Protein 3Q1X (pdb70)

Nearest PDB structures (foldseek):
  3p47-assembly1_A-3  TM=1.002E+00  e=3.311E-52  Entamoeba histolytica HM-1:IMSS
  3p1b-assembly1_A  TM=1.000E+00  e=7.474E-47  Entamoeba histolytica HM-1:IMSS
  7bw9-assembly1_B  TM=9.853E-01  e=1.352E-35  Entamoeba histolytica
  7bw9-assembly1_A  TM=9.900E-01  e=1.803E-35  Entamoeba histolytica
  6lcn-assembly1_C  TM=7.737E-01  e=1.739E-21  Planctopirus limnophila DSM 3776

Organism: Entamoeba histolytica (NCBI:txid5759)

Sequence (267 aa):
MDNYIYSIAHQLYEMYLQDEDAFHSKRDYPHKKVFTELQKLRKIFFPDFFMKHQKITESHIASELTKLVDYIKDSVTAYNDELFAHQCVMAILEKLPSIKRTLKTDLIAAYAGDPAAPGLSLIIRCYPGFQAVIVYRIAHVLYECGERYYCREMMESVHSYTSIDIHPGASIKGHFFIDHGVGVVIGETAIIGEWCRIYQSVTLGAMHFQEEGGVIKRGTKRHPTVGDYVTIGTGAKVLGNIIVGSHVRIGANCWIDRDVDSNQTVY

B-factor: mean 23.92, std 6.84, range [12.6, 52.22]

InterPro domains:
  IPR001451 Hexapeptide repeat [PF00132] (223-257)
  IPR011004 Trimeric LpxA-like superfamily [SSF51161] (84-266)
  IPR042122 Serine acetyltransferase, N-terminal domain superfamily [G3DSA:1.10.3130.10] (26-164)
  IPR045304 Serine acetyltransferase, LbH domain [cd03354] (162-267)

CATH classification: 1.10.3130.10 (+1 more: 2.160.10.10)

Structure (mmCIF, N/CA/C/O backbone):
data_3Q1X
#
_entry.id   3Q1X
#
_cell.length_a   110.190
_cell.length_b   110.190
_cell.length_c   63.327
_cell.angle_alpha   90.000
_cell.angle_beta   90.000
_cell.angle_gamma   120.000
#
_symmetry.space_group_name_H-M   'H 3'
#
loop_
_entity.id
_entity.type
_entity.pdbx_description
1 polymer 'Serine acetyltransferase'
2 non-polymer SERINE
3 non-polymer 'SULFATE ION'
4 water water
#
loop_
_atom_site.group_PDB
_atom_site.id
_atom_site.type_symbol
_atom_site.label_atom_id
_atom_site.label_alt_id
_atom_site.label_comp_id
_atom_site.label_asym_id
_atom_site.label_entity_id
_atom_site.label_seq_id
_atom_site.pdbx_PDB_ins_code
_atom_site.Cartn_x
_atom_site.Cartn_y
_atom_site.Cartn_z
_atom_site.occupancy
_atom_site.B_iso_or_equiv
_atom_site.auth_seq_id
_atom_site.auth_comp_id
_atom_site.auth_asym_id
_atom_site.auth_atom_id
_atom_site.pdbx_PDB_model_num
ATOM 1 N N . MET A 1 1 ? -24.731 -20.229 -40.021 1.00 29.51 1 MET A N 1
ATOM 2 C CA . MET A 1 1 ? -24.334 -19.108 -39.111 1.00 29.34 1 MET A CA 1
ATOM 3 C C . MET A 1 1 ? -24.710 -17.717 -39.648 1.00 28.80 1 MET A C 1
ATOM 4 O O . MET A 1 1 ? -25.038 -16.819 -38.867 1.00 27.94 1 MET A O 1
ATOM 9 N N . ASP A 1 2 ? -24.678 -17.532 -40.970 1.00 28.11 2 ASP A N 1
ATOM 10 C CA . ASP A 1 2 ? -25.024 -16.232 -41.557 1.00 27.58 2 ASP A CA 1
ATOM 11 C C . ASP A 1 2 ? -26.480 -15.820 -41.306 1.00 26.31 2 ASP A C 1
ATOM 12 O O . ASP A 1 2 ? -26.773 -14.632 -41.142 1.00 26.28 2 ASP A O 1
ATOM 17 N N . ASN A 1 3 ? -27.382 -16.801 -41.264 1.00 25.29 3 ASN A N 1
ATOM 18 C CA . ASN A 1 3 ? -28.794 -16.526 -40.993 1.00 24.11 3 ASN A CA 1
ATOM 19 C C . ASN A 1 3 ? -29.024 -16.130 -39.538 1.00 23.17 3 ASN A C 1
ATOM 20 O O . ASN A 1 3 ? -29.848 -15.257 -39.257 1.00 22.79 3 ASN A O 1
ATOM 25 N N . TYR A 1 4 ? -28.275 -16.757 -38.627 1.00 21.95 4 TYR A N 1
ATOM 26 C CA . TYR A 1 4 ? -28.300 -16.389 -37.208 1.00 21.74 4 TYR A CA 1
ATOM 27 C C . TYR A 1 4 ? -27.701 -14.995 -37.003 1.00 21.86 4 TYR A C 1
ATOM 28 O O . TYR A 1 4 ? -28.211 -14.218 -36.205 1.00 22.06 4 TYR A O 1
ATOM 37 N N . ILE A 1 5 ? -26.640 -14.682 -37.744 1.00 22.05 5 ILE A N 1
ATOM 38 C CA . ILE A 1 5 ? -26.027 -13.345 -37.723 1.00 22.29 5 ILE A CA 1
ATOM 39 C C . ILE A 1 5 ? -27.041 -12.296 -38.151 1.00 22.36 5 ILE A C 1
ATOM 40 O O . ILE A 1 5 ? -27.214 -11.292 -37.460 1.00 22.44 5 ILE A O 1
ATOM 45 N N . TYR A 1 6 ? -27.730 -12.546 -39.267 1.00 22.93 6 TYR A N 1
ATOM 46 C CA . TYR A 1 6 ? -28.770 -11.625 -39.722 1.00 23.50 6 TYR A CA 1
ATOM 47 C C . TYR A 1 6 ? -29.815 -11.345 -38.629 1.00 22.88 6 TYR A C 1
ATOM 48 O O . TYR A 1 6 ? -30.216 -10.191 -38.434 1.00 22.88 6 TYR A O 1
ATOM 57 N N . SER A 1 7 ? -30.260 -12.399 -37.939 1.00 22.25 7 SER A N 1
ATOM 58 C CA . SER A 1 7 ? -31.301 -12.268 -36.911 1.00 21.57 7 SER A CA 1
ATOM 59 C C . SER A 1 7 ? -30.804 -11.488 -35.706 1.00 21.07 7 SER A C 1
ATOM 60 O O . SER A 1 7 ? -31.534 -10.669 -35.148 1.00 20.41 7 SER A O 1
ATOM 63 N N . ILE A 1 8 ? -29.559 -11.757 -35.314 1.00 20.38 8 ILE A N 1
ATOM 64 C CA . ILE A 1 8 ? -28.950 -11.063 -34.183 1.00 20.76 8 ILE A CA 1
ATOM 65 C C . ILE A 1 8 ? -28.685 -9.594 -34.532 1.00 20.60 8 ILE A C 1
ATOM 66 O O . ILE A 1 8 ? -28.952 -8.712 -33.720 1.00 21.37 8 ILE A O 1
ATOM 71 N N . ALA A 1 9 ? -28.185 -9.328 -35.739 1.00 20.90 9 ALA A N 1
ATOM 72 C CA . ALA A 1 9 ? -27.961 -7.949 -36.190 1.00 21.18 9 ALA A CA 1
ATOM 73 C C . ALA A 1 9 ? -29.263 -7.165 -36.300 1.00 21.61 9 ALA A C 1
ATOM 74 O O . ALA A 1 9 ? -29.292 -5.963 -36.040 1.00 21.38 9 ALA A O 1
ATOM 76 N N . HIS A 1 10 ? -30.335 -7.852 -36.697 1.00 22.13 10 HIS A N 1
ATOM 77 C CA . HIS A 1 10 ? -31.658 -7.239 -36.724 1.00 22.42 10 HIS A CA 1
ATOM 78 C C . HIS A 1 10 ? -32.105 -6.798 -35.324 1.00 22.57 10 HIS A C 1
ATOM 79 O O . HIS A 1 10 ? -32.578 -5.673 -35.161 1.00 23.03 10 HIS A O 1
ATOM 86 N N . GLN A 1 11 ? -31.957 -7.683 -34.334 1.00 22.87 11 GLN A N 1
ATOM 87 C CA . GLN A 1 11 ? -32.326 -7.386 -32.943 1.00 23.13 11 GLN A CA 1
ATOM 88 C C . GLN A 1 11 ? -31.506 -6.224 -32.370 1.00 23.16 11 GLN A C 1
ATOM 89 O O . GLN A 1 11 ? -32.071 -5.284 -31.812 1.00 23.30 11 GLN A O 1
ATOM 95 N N . LEU A 1 12 ? -30.186 -6.296 -32.532 1.00 22.96 12 LEU A N 1
ATOM 96 C CA . LEU A 1 12 ? -29.273 -5.226 -32.111 1.00 23.30 12 LEU A CA 1
ATOM 97 C C . LEU A 1 12 ? -29.610 -3.884 -32.776 1.00 24.20 12 LEU A C 1
ATOM 98 O O . LEU A 1 12 ? -29.540 -2.826 -32.138 1.00 24.13 12 LEU A O 1
ATOM 103 N N . TYR A 1 13 ? -29.994 -3.930 -34.048 1.00 25.09 13 TYR A N 1
ATOM 104 C CA . TYR A 1 13 ? -30.381 -2.711 -34.756 1.00 26.15 13 TYR A CA 1
ATOM 105 C C . TYR A 1 13 ? -31.653 -2.078 -34.186 1.00 26.36 13 TYR A C 1
ATOM 106 O O . TYR A 1 13 ? -31.722 -0.853 -34.017 1.00 25.92 13 TYR A O 1
ATOM 115 N N . GLU A 1 14 ? -32.651 -2.916 -33.901 1.00 26.37 14 GLU A N 1
ATOM 116 C CA . GLU A 1 14 ? -33.912 -2.476 -33.302 1.00 27.09 14 GLU A CA 1
ATOM 117 C C . GLU A 1 14 ? -33.697 -1.896 -31.904 1.00 26.70 14 GLU A C 1
ATOM 118 O O . GLU A 1 14 ? -34.350 -0.919 -31.520 1.00 27.29 14 GLU A O 1
ATOM 124 N N . MET A 1 15 ? -32.780 -2.502 -31.151 1.00 26.18 15 MET A N 1
ATOM 125 C CA . MET A 1 15 ? -32.389 -1.982 -29.842 1.00 25.40 15 MET A CA 1
ATOM 126 C C . MET A 1 15 ? -31.742 -0.609 -29.991 1.00 25.69 15 MET A C 1
ATOM 127 O O . MET A 1 15 ? -32.072 0.316 -29.250 1.00 25.87 15 MET A O 1
ATOM 132 N N . TYR A 1 16 ? -30.836 -0.485 -30.961 1.00 25.98 16 TYR A N 1
ATOM 133 C C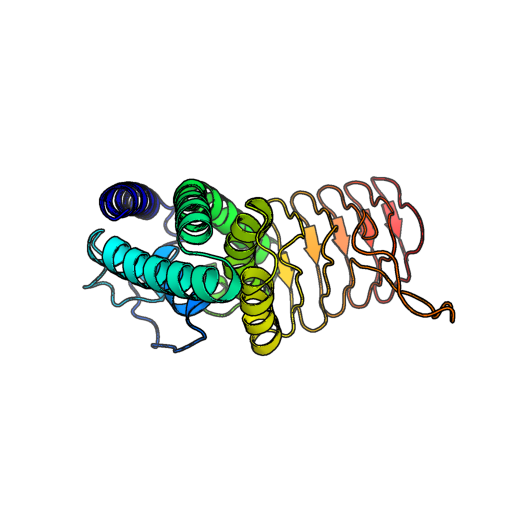A . TYR A 1 16 ? -30.200 0.794 -31.286 1.00 26.46 16 TYR A CA 1
ATOM 134 C C . TYR A 1 16 ? -31.251 1.876 -31.570 1.00 26.69 16 TYR A C 1
ATOM 135 O O . TYR A 1 16 ? -31.184 2.967 -31.009 1.00 26.63 16 TYR A O 1
ATOM 144 N N . LEU A 1 17 ? -32.239 1.554 -32.405 1.00 27.14 17 LEU A N 1
ATOM 145 C CA . LEU A 1 17 ? -33.329 2.482 -32.721 1.00 27.67 17 LEU A CA 1
ATOM 146 C C . LEU A 1 17 ? -34.140 2.939 -31.499 1.00 28.05 17 LEU A C 1
ATOM 147 O O . LEU A 1 17 ? -34.661 4.065 -31.470 1.00 28.83 17 LEU A O 1
ATOM 152 N N . GLN A 1 18 ? -34.219 2.076 -30.489 1.00 27.98 18 GLN A N 1
ATOM 153 C CA . GLN A 1 18 ? -35.047 2.312 -29.307 1.00 28.16 18 GLN A CA 1
ATOM 154 C C . GLN A 1 18 ? -34.240 2.835 -28.119 1.00 27.69 18 GLN A C 1
ATOM 155 O O . GLN A 1 18 ? -34.808 3.168 -27.078 1.00 27.50 18 GLN A O 1
ATOM 161 N N . ASP A 1 19 ? -32.919 2.910 -28.277 1.00 26.97 19 ASP A N 1
ATOM 162 C CA . ASP A 1 19 ? -32.057 3.487 -27.243 1.00 26.73 19 ASP A CA 1
ATOM 163 C C . ASP A 1 19 ? -32.403 4.952 -26.992 1.00 26.64 19 ASP A C 1
ATOM 164 O O . ASP A 1 19 ? -32.741 5.694 -27.912 1.00 26.50 19 ASP A O 1
ATOM 169 N N . GLU A 1 20 ? -32.312 5.341 -25.727 1.00 26.76 20 GLU A N 1
ATOM 170 C CA . GLU A 1 20 ? -32.464 6.721 -25.287 1.00 27.08 20 GLU A CA 1
ATOM 171 C C . GLU A 1 20 ? -31.415 7.608 -25.980 1.00 26.95 20 GLU A C 1
ATOM 172 O O . GLU A 1 20 ? -30.380 7.113 -26.429 1.00 26.90 20 GLU A O 1
ATOM 178 N N . ASP A 1 21 ? -31.683 8.912 -26.066 1.00 26.77 21 ASP A N 1
ATOM 179 C CA . ASP A 1 21 ? -30.849 9.835 -26.859 1.00 26.42 21 ASP A CA 1
ATOM 180 C C . ASP A 1 21 ? -29.389 9.918 -26.406 1.00 25.40 21 ASP A C 1
ATOM 181 O O . ASP A 1 21 ? -28.500 10.161 -27.225 1.00 25.54 21 ASP A O 1
ATOM 186 N N . ALA A 1 22 ? -29.162 9.709 -25.111 1.00 24.24 22 ALA A N 1
ATOM 187 C CA . ALA A 1 22 ? -27.819 9.701 -24.525 1.00 23.60 22 ALA A CA 1
ATOM 188 C C . ALA A 1 22 ? -26.901 8.640 -25.138 1.00 23.23 22 ALA A C 1
ATOM 189 O O . ALA A 1 22 ? -25.6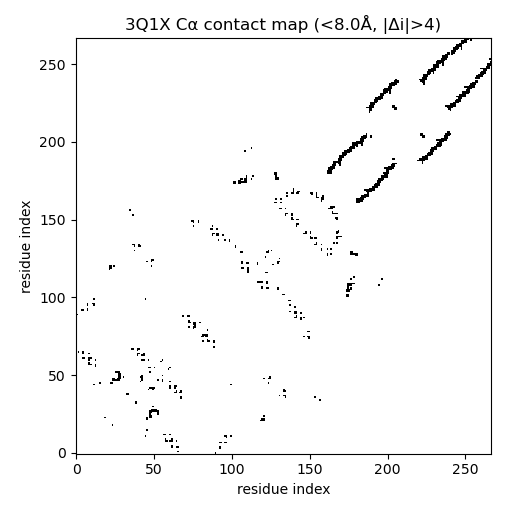72 8.761 -25.067 1.00 22.71 22 ALA A O 1
ATOM 191 N N . PHE A 1 23 ? -27.503 7.618 -25.748 1.00 22.56 23 PHE A N 1
ATOM 192 C CA . PHE A 1 23 ? -26.760 6.538 -26.389 1.00 22.38 23 PHE A CA 1
ATOM 193 C C . PHE A 1 23 ? -26.650 6.780 -27.896 1.00 22.62 23 PHE A C 1
ATOM 194 O O . PHE A 1 23 ? -26.208 5.912 -28.646 1.00 23.20 23 PHE A O 1
ATOM 202 N N . HIS A 1 24 ? -27.044 7.976 -28.322 1.00 23.12 24 HIS A N 1
ATOM 203 C CA . HIS A 1 24 ? -27.006 8.342 -29.729 1.00 22.93 24 HIS A CA 1
ATOM 204 C C . HIS A 1 24 ? -26.201 9.624 -29.956 1.00 23.39 24 HIS A C 1
ATOM 205 O O . HIS A 1 24 ? -25.989 10.417 -29.033 1.00 23.61 24 HIS A O 1
ATOM 212 N N . SER A 1 25 ? -25.763 9.811 -31.197 1.00 23.89 25 SER A N 1
ATOM 213 C CA . SER A 1 25 ? -25.120 11.048 -31.627 1.00 24.10 25 SER A CA 1
ATOM 214 C C . SER A 1 25 ? -25.247 11.243 -33.135 1.00 24.49 25 SER A C 1
ATOM 215 O O . SER A 1 25 ? -25.201 10.274 -33.899 1.00 24.86 25 SER A O 1
ATOM 218 N N . LYS A 1 26 ? -25.395 12.503 -33.548 1.00 24.51 26 LYS A N 1
ATOM 219 C CA . LYS A 1 26 ? -25.357 12.880 -34.969 1.00 25.06 26 LYS A CA 1
ATOM 220 C C . LYS A 1 26 ? -23.943 13.274 -35.404 1.00 25.33 26 LYS A C 1
ATOM 221 O O . LYS A 1 26 ? -23.706 13.573 -36.582 1.00 25.47 26 LYS A O 1
ATOM 227 N N . ARG A 1 27 ? -23.013 13.297 -34.453 1.00 24.99 27 ARG A N 1
ATOM 228 C CA . ARG A 1 27 ? -21.645 13.718 -34.732 1.00 25.40 27 ARG A CA 1
ATOM 229 C C . ARG A 1 27 ? -20.883 12.632 -35.471 1.00 25.38 27 ARG A C 1
ATOM 230 O O . ARG A 1 27 ? -21.130 11.444 -35.266 1.00 25.68 27 ARG A O 1
ATOM 238 N N . ASP A 1 28 ? -19.972 13.048 -36.340 1.00 25.61 28 ASP A N 1
ATOM 239 C CA . ASP A 1 28 ? -19.037 12.129 -36.964 1.00 25.99 28 ASP A CA 1
ATOM 240 C C . ASP A 1 28 ? -17.681 12.275 -36.282 1.00 25.57 28 ASP A C 1
ATOM 241 O O . ASP A 1 28 ? -16.941 13.244 -36.494 1.00 25.67 28 ASP A O 1
ATOM 246 N N . TYR A 1 29 ? -17.387 11.297 -35.439 1.00 25.16 29 TYR A N 1
ATOM 247 C CA . TYR A 1 29 ? -16.218 11.319 -34.575 1.00 24.59 29 TYR A CA 1
ATOM 248 C C . TYR A 1 29 ? -14.943 10.926 -35.323 1.00 24.72 29 TYR A C 1
ATOM 249 O O . TYR A 1 29 ? -15.016 10.217 -36.339 1.00 24.18 29 TYR A O 1
ATOM 258 N N . PRO A 1 30 ? -13.769 11.393 -34.835 1.00 24.78 30 PRO A N 1
ATOM 259 C CA . PRO A 1 30 ? -12.485 11.054 -35.457 1.00 25.26 30 PRO A CA 1
ATOM 260 C C . PRO A 1 30 ? -12.273 9.544 -35.522 1.00 25.77 30 PRO A C 1
ATOM 261 O O . PRO A 1 30 ? -12.523 8.840 -34.538 1.00 25.36 30 PRO A O 1
ATOM 265 N N . HIS A 1 31 ? -11.818 9.063 -36.677 1.00 26.08 31 HIS A N 1
ATOM 266 C CA . HIS A 1 31 ? -11.617 7.633 -36.886 1.00 27.06 31 HIS A CA 1
ATOM 267 C C . HIS A 1 31 ? -10.397 7.137 -36.123 1.00 26.89 31 HIS A C 1
ATOM 268 O O . HIS A 1 31 ? -9.304 7.705 -36.221 1.00 27.03 31 HIS A O 1
ATOM 275 N N . LYS A 1 32 ? -10.616 6.081 -35.346 1.00 27.08 32 LYS A N 1
ATOM 276 C CA . LYS A 1 32 ? -9.565 5.438 -34.574 1.00 26.93 32 LYS A CA 1
ATOM 277 C C . LYS A 1 32 ? -9.369 4.001 -35.063 1.00 26.33 32 LYS A C 1
ATOM 278 O O . LYS A 1 32 ? -10.292 3.388 -35.620 1.00 26.50 32 LYS A O 1
ATOM 284 N N . LYS A 1 33 ? -8.163 3.477 -34.861 1.00 25.26 33 LYS A N 1
ATOM 285 C CA . LYS A 1 33 ? -7.863 2.079 -35.152 1.00 24.32 33 LYS A CA 1
ATOM 286 C C . LYS A 1 33 ? -7.280 1.423 -33.908 1.00 23.55 33 LYS A C 1
ATOM 287 O O . LYS A 1 33 ? -6.186 1.772 -33.461 1.00 23.50 33 LYS A O 1
ATOM 289 N N . VAL A 1 34 ? -8.034 0.485 -33.340 1.00 22.50 34 VAL A N 1
ATOM 290 C CA . VAL A 1 34 ? -7.586 -0.281 -32.178 1.00 21.51 34 VAL A CA 1
ATOM 291 C C . VAL A 1 34 ? -7.631 -1.774 -32.516 1.00 21.13 34 VAL A C 1
ATOM 292 O O . VAL A 1 34 ? -8.096 -2.146 -33.598 1.00 21.07 34 VAL A O 1
ATOM 296 N N . PHE A 1 35 ? -7.157 -2.625 -31.605 1.00 20.75 35 PHE A N 1
ATOM 297 C CA . PHE A 1 35 ? -7.188 -4.072 -31.842 1.00 21.14 35 PHE A CA 1
ATOM 298 C C . PHE A 1 35 ? -8.560 -4.599 -32.276 1.00 21.33 35 PHE A C 1
ATOM 299 O O . PHE A 1 35 ? -9.609 -4.064 -31.890 1.00 21.03 35 PHE A O 1
ATOM 307 N N . THR A 1 36 ? -8.531 -5.664 -33.073 1.00 21.52 36 THR A N 1
ATOM 308 C CA . THR A 1 36 ? -9.681 -6.067 -33.885 1.00 22.07 36 THR A CA 1
ATOM 309 C C . THR A 1 36 ? -10.978 -6.225 -33.097 1.00 21.49 36 THR A C 1
ATOM 310 O O . THR A 1 36 ? -11.996 -5.644 -33.478 1.00 21.05 36 THR A O 1
ATOM 314 N N . GLU A 1 37 ? -10.926 -6.979 -31.996 1.00 21.10 37 GLU A N 1
ATOM 315 C CA . GLU A 1 37 ? -12.122 -7.303 -31.217 1.00 20.66 37 GLU A CA 1
ATOM 316 C C . GLU A 1 37 ? -12.818 -6.045 -30.697 1.00 20.23 37 GLU A C 1
ATOM 317 O O . GLU A 1 37 ? -14.030 -5.927 -30.812 1.00 19.59 37 GLU A O 1
ATOM 323 N N . LEU A 1 38 ? -12.038 -5.107 -30.154 1.00 19.96 38 LEU A N 1
ATOM 324 C CA . LEU A 1 38 ? -12.569 -3.822 -29.701 1.00 19.92 38 LEU A CA 1
ATOM 325 C C . LEU A 1 38 ? -13.076 -2.960 -30.858 1.00 20.27 38 LEU A C 1
ATOM 326 O O . LEU A 1 38 ? -14.166 -2.413 -30.767 1.00 20.57 38 LEU A O 1
ATOM 331 N N . GLN A 1 39 ? -12.296 -2.868 -31.934 1.00 20.72 39 GLN A N 1
ATOM 332 C CA . GLN A 1 39 ? -12.674 -2.099 -33.129 1.00 21.16 39 GLN A CA 1
ATOM 333 C C . GLN A 1 39 ? -14.063 -2.512 -33.621 1.00 21.34 39 GLN A C 1
ATOM 334 O O . GLN A 1 39 ? -14.937 -1.667 -33.836 1.00 21.44 39 GLN A O 1
ATOM 340 N N . LYS A 1 40 ? -14.257 -3.821 -33.757 1.00 21.19 40 LYS A N 1
ATOM 341 C CA . LYS A 1 40 ? -15.508 -4.387 -34.253 1.00 21.57 40 LYS A CA 1
ATOM 342 C C . LYS A 1 40 ? -16.661 -4.224 -33.269 1.00 21.29 40 LYS A C 1
ATOM 343 O O . LYS A 1 40 ? -17.739 -3.791 -33.657 1.00 21.38 40 LYS A O 1
ATOM 349 N N . LEU A 1 41 ? -16.428 -4.543 -31.997 1.00 20.83 41 LEU A N 1
ATOM 350 C CA . LEU A 1 41 ? -17.490 -4.490 -30.998 1.00 20.96 41 LEU A CA 1
ATOM 351 C C . LEU A 1 41 ? -17.953 -3.058 -30.724 1.00 21.16 41 LEU A C 1
ATOM 352 O O . LEU A 1 41 ? -19.136 -2.829 -30.447 1.00 21.24 41 LEU A O 1
ATOM 357 N N . ARG A 1 42 ? -17.021 -2.108 -30.818 1.00 21.47 42 ARG A N 1
ATOM 358 C CA . ARG A 1 42 ? -17.354 -0.678 -30.715 1.00 22.16 42 ARG A CA 1
ATOM 359 C C . ARG A 1 42 ? -18.398 -0.276 -31.775 1.00 22.07 42 ARG A C 1
ATOM 360 O O . ARG A 1 42 ? -19.383 0.391 -31.458 1.00 22.35 42 ARG A O 1
ATOM 368 N N . LYS A 1 43 ? -18.189 -0.719 -33.016 1.00 22.53 43 LYS A N 1
ATOM 369 C CA . LYS A 1 43 ? -19.083 -0.404 -34.136 1.00 23.54 43 LYS A CA 1
ATOM 370 C C . LYS A 1 43 ? -20.440 -1.078 -33.984 1.00 23.48 43 LYS A C 1
ATOM 371 O O . LYS A 1 43 ? -21.483 -0.469 -34.253 1.00 23.44 43 LYS A O 1
ATOM 377 N N . ILE A 1 44 ? -20.412 -2.333 -33.541 1.00 23.44 44 ILE A N 1
ATOM 378 C CA . ILE A 1 44 ? -21.611 -3.155 -33.376 1.00 23.38 44 ILE A CA 1
ATOM 379 C C . ILE A 1 44 ? -22.538 -2.625 -32.279 1.00 23.26 44 ILE A C 1
ATOM 380 O O . ILE A 1 44 ? -23.749 -2.493 -32.486 1.00 23.59 44 ILE A O 1
ATOM 385 N N . PHE A 1 45 ? -21.965 -2.329 -31.114 1.00 22.63 45 PHE A N 1
ATOM 386 C CA . PHE A 1 45 ? -22.744 -1.878 -29.961 1.00 22.08 45 PHE A CA 1
ATOM 387 C C . PHE A 1 45 ? -23.077 -0.392 -29.955 1.00 22.24 45 PHE A C 1
ATOM 388 O O . PHE A 1 45 ? -24.149 -0.014 -29.492 1.00 22.55 45 PHE A O 1
ATOM 396 N N . PHE A 1 46 ? -22.155 0.439 -30.440 1.00 22.60 46 PHE A N 1
ATOM 397 C CA . PHE A 1 46 ? -22.348 1.895 -30.444 1.00 23.02 46 PHE A CA 1
ATOM 398 C C . PHE A 1 46 ? -21.947 2.539 -31.775 1.00 22.88 46 PHE A C 1
ATOM 399 O O . PHE A 1 46 ? -21.003 3.344 -31.828 1.00 22.94 46 PHE A O 1
ATOM 407 N N . PRO A 1 47 ? -22.672 2.194 -32.864 1.00 22.70 47 PRO A N 1
ATOM 408 C CA . PRO A 1 47 ? -22.301 2.650 -34.208 1.00 22.52 47 PRO A CA 1
ATOM 409 C C . PRO A 1 47 ? -22.243 4.172 -34.394 1.00 22.34 47 PRO A C 1
ATOM 410 O O . PRO A 1 47 ? -21.453 4.639 -35.201 1.00 22.68 47 PRO A O 1
ATOM 414 N N . ASP A 1 48 ? -23.062 4.924 -33.663 1.00 22.08 48 ASP A N 1
ATOM 415 C CA . ASP A 1 48 ? -23.089 6.396 -33.775 1.00 22.22 48 ASP A CA 1
ATOM 416 C C . ASP A 1 48 ? -21.749 7.035 -33.443 1.00 22.32 48 ASP A C 1
ATOM 417 O O . ASP A 1 48 ? -21.456 8.160 -33.858 1.00 22.21 48 ASP A O 1
ATOM 422 N N . PHE A 1 49 ? -20.941 6.312 -32.681 1.00 22.35 49 PHE A N 1
ATOM 423 C CA . PHE A 1 49 ? -19.716 6.879 -32.143 1.00 22.85 49 PHE A CA 1
ATOM 424 C C . PHE A 1 49 ? -18.490 6.396 -32.884 1.00 23.53 49 PHE A C 1
ATOM 425 O O . PHE A 1 49 ? -17.404 6.943 -32.707 1.00 23.30 49 PHE A O 1
ATOM 433 N N . PHE A 1 50 ? -18.675 5.383 -33.727 1.00 24.80 50 PHE A N 1
ATOM 434 C CA . PHE A 1 50 ? -17.557 4.755 -34.419 1.00 26.10 50 PHE A CA 1
ATOM 435 C C . PHE A 1 50 ? -17.779 4.556 -35.911 1.00 27.75 50 PHE A C 1
ATOM 436 O O . PHE A 1 50 ? -16.894 4.047 -36.601 1.00 28.24 50 PHE A O 1
ATOM 444 N N . MET A 1 51 ? -18.954 4.967 -36.399 1.00 29.68 51 MET A N 1
ATOM 445 C CA . MET A 1 51 ? -19.248 4.994 -37.842 1.00 31.29 51 MET A CA 1
ATOM 446 C C . MET A 1 51 ? -19.732 6.372 -38.306 1.00 32.00 51 MET A C 1
ATOM 447 O O . MET A 1 51 ? -20.354 7.116 -37.539 1.00 32.04 51 MET A O 1
ATOM 452 N N . LYS A 1 52 ? -19.474 6.692 -39.574 1.00 33.09 52 LYS A N 1
ATOM 453 C CA . LYS A 1 52 ? -20.103 7.840 -40.229 1.00 34.05 52 LYS A CA 1
ATOM 454 C C . LYS A 1 52 ? -21.614 7.603 -40.289 1.00 34.53 52 LYS A C 1
ATOM 455 O O . LYS A 1 52 ? -22.055 6.534 -40.721 1.00 34.73 52 LYS A O 1
ATOM 457 N N . HIS A 1 53 ? -22.390 8.592 -39.841 1.00 35.27 53 HIS A N 1
ATOM 458 C CA . HIS A 1 53 ? -23.857 8.493 -39.740 1.00 35.88 53 HIS A CA 1
ATOM 459 C C . HIS A 1 53 ? -24.533 8.000 -41.021 1.00 36.43 53 HIS A C 1
ATOM 460 O O . HIS A 1 53 ? -25.518 7.257 -40.968 1.00 36.37 53 HIS A O 1
ATOM 462 N N . GLN A 1 54 ? -23.990 8.407 -42.167 1.00 37.14 54 GLN A N 1
ATOM 463 C CA . GLN A 1 54 ? -24.523 8.004 -43.469 1.00 37.74 54 GLN A CA 1
ATOM 464 C C . GLN A 1 54 ? -24.407 6.496 -43.739 1.00 38.08 54 GLN A C 1
ATOM 465 O O . GLN A 1 54 ? -24.872 6.010 -44.779 1.00 38.09 54 GLN A O 1
ATOM 471 N N . LYS A 1 55 ? -23.819 5.762 -42.788 1.00 38.10 55 LYS A N 1
ATOM 472 C CA . LYS A 1 55 ? -23.510 4.338 -42.980 1.00 38.27 55 LYS A CA 1
ATOM 473 C C . LYS A 1 55 ? -24.238 3.342 -42.051 1.00 38.17 55 LYS A C 1
ATOM 474 O O . LYS A 1 55 ? -24.154 2.135 -42.267 1.00 38.25 55 LYS A O 1
ATOM 480 N N . ILE A 1 56 ? -24.948 3.837 -41.037 1.00 38.07 56 ILE A N 1
ATOM 481 C CA . ILE A 1 56 ? -25.626 2.968 -40.049 1.00 37.89 56 ILE A CA 1
ATOM 482 C C . ILE A 1 56 ? -27.039 2.530 -40.501 1.00 37.78 56 ILE A C 1
ATOM 483 O O . ILE A 1 56 ? -27.950 3.359 -40.580 1.00 38.35 56 ILE A O 1
ATOM 488 N N . THR A 1 57 ? -27.220 1.230 -40.766 1.00 37.34 57 THR A N 1
ATOM 489 C CA . THR A 1 57 ? -28.376 0.736 -41.553 1.00 36.76 57 THR A CA 1
ATOM 490 C C . THR A 1 57 ? -29.076 -0.587 -41.148 1.00 36.35 57 THR A C 1
ATOM 491 O O . THR A 1 57 ? -30.186 -0.855 -41.614 1.00 36.71 57 THR A O 1
ATOM 495 N N . GLU A 1 58 ? -28.437 -1.379 -40.284 1.00 35.52 58 GLU A N 1
ATOM 496 C CA . GLU A 1 58 ? -28.728 -2.823 -40.045 1.00 34.37 58 GLU A CA 1
ATOM 497 C C . GLU A 1 58 ? -27.832 -3.701 -40.912 1.00 33.72 58 GLU A C 1
ATOM 498 O O . GLU A 1 58 ? -27.148 -4.586 -40.395 1.00 33.33 58 GLU A O 1
ATOM 504 N N . SER A 1 59 ? -27.841 -3.457 -42.222 1.00 32.93 59 SER A N 1
ATOM 505 C CA . SER A 1 59 ? -26.942 -4.157 -43.137 1.00 32.58 59 SER A CA 1
ATOM 506 C C . SER A 1 59 ? -25.486 -3.921 -42.752 1.00 32.21 59 SER A C 1
ATOM 507 O O . SER A 1 59 ? -24.672 -4.838 -42.824 1.00 31.69 59 SER A O 1
ATOM 510 N N . HIS A 1 60 ? -25.165 -2.700 -42.329 1.00 31.93 60 HIS A N 1
ATOM 511 C CA . HIS A 1 60 ? -23.794 -2.401 -41.921 1.00 31.80 60 HIS A CA 1
ATOM 512 C C . HIS A 1 60 ? -23.444 -3.013 -40.559 1.00 30.87 60 HIS A C 1
ATOM 513 O O . HIS A 1 60 ? -22.316 -3.467 -40.368 1.00 30.45 60 HIS A O 1
ATOM 520 N N . ILE A 1 61 ? -24.404 -3.037 -39.630 1.00 30.07 61 ILE A N 1
ATOM 521 C CA . ILE A 1 61 ? -24.223 -3.743 -38.352 1.00 29.27 61 ILE A CA 1
ATOM 522 C C . ILE A 1 61 ? -23.971 -5.235 -38.604 1.00 28.53 61 ILE A C 1
ATOM 523 O O . ILE A 1 61 ? -23.037 -5.817 -38.034 1.00 27.72 61 ILE A O 1
ATOM 528 N N . ALA A 1 62 ? -24.793 -5.833 -39.471 1.00 27.53 62 ALA A N 1
ATOM 529 C CA . ALA A 1 62 ? -24.618 -7.218 -39.901 1.00 26.97 62 ALA A CA 1
ATOM 530 C C . ALA A 1 62 ? -23.249 -7.461 -40.528 1.00 26.38 62 ALA A C 1
ATOM 531 O O . ALA A 1 62 ? -22.600 -8.457 -40.222 1.00 26.17 62 ALA A O 1
ATOM 533 N N . SER A 1 63 ? -22.831 -6.546 -41.405 1.00 26.42 63 SER A N 1
ATOM 534 C CA . SER A 1 63 ? -21.512 -6.583 -42.041 1.00 26.22 63 SER A CA 1
ATOM 535 C C . SER A 1 63 ? -20.370 -6.627 -41.019 1.00 25.97 63 SER A C 1
ATOM 536 O O . SER A 1 63 ? -19.492 -7.488 -41.102 1.00 25.62 63 SER A O 1
ATOM 539 N N . GLU A 1 64 ? -20.395 -5.716 -40.047 1.00 25.55 64 GLU A N 1
ATOM 540 C CA . GLU A 1 64 ? -19.371 -5.699 -38.996 1.00 25.28 64 GLU A CA 1
ATOM 541 C C . GLU A 1 64 ? -19.440 -6.932 -38.103 1.00 24.54 64 GLU A C 1
ATOM 542 O O . GLU A 1 64 ? -18.407 -7.492 -37.714 1.00 24.23 64 GLU A O 1
ATOM 548 N N . LEU A 1 65 ? -20.661 -7.369 -37.800 1.00 24.08 65 LEU A N 1
ATOM 549 C CA . LEU A 1 65 ? -20.851 -8.550 -36.967 1.00 23.72 65 LEU A CA 1
ATOM 550 C C . LEU A 1 65 ? -20.260 -9.794 -37.637 1.00 23.31 65 LEU A C 1
ATOM 551 O O . LEU A 1 65 ? -19.654 -10.637 -36.966 1.00 23.03 65 LEU A O 1
ATOM 556 N N . THR A 1 66 ? -20.433 -9.891 -38.958 1.00 22.79 66 THR A N 1
ATOM 557 C CA . THR A 1 66 ? -19.860 -10.970 -39.770 1.00 23.31 66 THR A CA 1
ATOM 558 C C . THR A 1 66 ? -18.331 -10.955 -39.719 1.00 22.92 66 THR A C 1
ATOM 559 O O . THR A 1 66 ? -17.704 -12.005 -39.548 1.00 22.84 66 THR A O 1
ATOM 563 N N . LYS A 1 67 ? -17.739 -9.770 -39.870 1.00 22.70 67 LYS A N 1
ATOM 564 C CA . LYS A 1 67 ? -16.283 -9.636 -39.805 1.00 23.26 67 LYS A CA 1
ATOM 565 C C . LYS A 1 67 ? -15.753 -10.100 -38.455 1.00 22.75 67 LYS A C 1
ATOM 566 O O . LYS A 1 67 ? -14.758 -10.828 -38.396 1.00 22.97 67 LYS A O 1
ATOM 572 N N . LEU A 1 68 ? -16.427 -9.687 -37.383 1.00 22.61 68 LEU A N 1
ATOM 573 C CA . LEU A 1 68 ? -16.085 -10.129 -36.025 1.00 22.98 68 LEU A CA 1
ATOM 574 C C . LEU A 1 68 ? -16.241 -11.637 -35.834 1.00 23.16 68 LEU A C 1
ATOM 575 O O . LEU A 1 68 ? -15.344 -12.293 -35.303 1.00 22.75 68 LEU A O 1
ATOM 580 N N . VAL A 1 69 ? -17.387 -12.173 -36.254 1.00 23.34 69 VAL A N 1
ATOM 581 C CA . VAL A 1 69 ? -17.658 -13.604 -36.161 1.00 23.92 69 VAL A CA 1
ATOM 582 C C . VAL A 1 69 ? -16.597 -14.416 -36.909 1.00 23.69 69 VAL A C 1
ATOM 583 O O . VAL A 1 69 ? -16.070 -15.396 -36.385 1.00 24.02 69 VAL A O 1
ATOM 587 N N . ASP A 1 70 ? -16.272 -13.997 -38.127 1.00 23.84 70 ASP A N 1
ATOM 588 C CA . ASP A 1 70 ? -15.277 -14.721 -38.916 1.00 23.98 70 ASP A CA 1
ATOM 589 C C . ASP A 1 70 ? -13.906 -14.708 -38.236 1.00 23.15 70 ASP A C 1
ATOM 590 O O . ASP A 1 70 ? -13.208 -15.724 -38.230 1.00 22.53 70 ASP A O 1
ATOM 595 N N . TYR A 1 71 ? -13.552 -13.571 -37.632 1.00 22.47 71 TYR A N 1
ATOM 596 C CA . TYR A 1 71 ? -12.261 -13.409 -36.959 1.00 22.19 71 TYR A CA 1
ATOM 597 C C . TYR A 1 71 ? -12.156 -14.281 -35.704 1.00 21.90 71 TYR A C 1
ATOM 598 O O . TYR A 1 71 ? -11.157 -14.995 -35.525 1.00 21.40 71 TYR A O 1
ATOM 607 N N . ILE A 1 72 ? -13.190 -14.245 -34.857 1.00 21.48 72 ILE A N 1
ATOM 608 C CA . ILE A 1 72 ? -13.208 -15.030 -33.615 1.00 21.18 72 ILE A CA 1
ATOM 609 C C . ILE A 1 72 ? -13.261 -16.525 -33.929 1.00 21.27 72 ILE A C 1
ATOM 610 O O . ILE A 1 72 ? -12.558 -17.327 -33.305 1.00 20.82 72 ILE A O 1
ATOM 615 N N . LYS A 1 73 ? -14.104 -16.899 -34.891 1.00 21.23 73 LYS A N 1
ATOM 616 C CA . LYS A 1 73 ? -14.171 -18.292 -35.324 1.00 22.00 73 LYS A CA 1
ATOM 617 C C . LYS A 1 73 ? -12.791 -18.784 -35.751 1.00 21.94 73 LYS A C 1
ATOM 618 O O . LYS A 1 73 ? -12.349 -19.851 -35.322 1.00 21.61 73 LYS A O 1
ATOM 624 N N . ASP A 1 74 ? -12.103 -17.992 -36.573 1.00 21.91 74 ASP A N 1
ATOM 625 C CA . ASP A 1 74 ? -10.763 -18.366 -37.055 1.00 22.51 74 ASP A CA 1
ATOM 626 C C . ASP A 1 74 ? -9.757 -18.567 -35.922 1.00 21.71 74 ASP A C 1
ATOM 627 O O . ASP A 1 74 ? -9.021 -19.560 -35.904 1.00 20.90 74 ASP A O 1
ATOM 632 N N . SER A 1 75 ? -9.772 -17.651 -34.957 1.00 21.01 75 SER A N 1
ATOM 633 C CA . SER A 1 75 ? -8.886 -17.720 -33.801 1.00 20.71 75 SER A CA 1
ATOM 634 C C . SER A 1 75 ? -9.239 -18.862 -32.842 1.00 20.10 75 SER A C 1
ATOM 635 O O . SER A 1 75 ? -8.352 -19.562 -32.354 1.00 19.67 75 SER A O 1
ATOM 638 N N . VAL A 1 76 ? -10.527 -19.074 -32.588 1.00 19.49 76 VAL A N 1
ATOM 639 C CA . VAL A 1 76 ? -10.927 -20.199 -31.740 1.00 19.05 76 VAL A CA 1
ATOM 640 C C . VAL A 1 76 ? -10.546 -21.526 -32.399 1.00 18.99 76 VAL A C 1
ATOM 641 O O . VAL A 1 76 ? -10.074 -22.427 -31.726 1.00 18.71 76 VAL A O 1
ATOM 645 N N . THR A 1 77 ? -10.740 -21.630 -33.717 1.00 19.35 77 THR A N 1
ATOM 646 C CA . THR A 1 77 ? -10.370 -22.844 -34.456 1.00 19.94 77 THR A CA 1
ATOM 647 C C . THR A 1 77 ? -8.862 -23.146 -34.340 1.00 20.13 77 THR A C 1
ATOM 648 O O . THR A 1 77 ? -8.458 -24.302 -34.134 1.00 21.07 77 THR A O 1
ATOM 652 N N . ALA A 1 78 ? -8.041 -22.107 -34.465 1.00 20.82 78 ALA A N 1
ATOM 653 C CA . ALA A 1 78 ? -6.580 -22.258 -34.377 1.00 20.70 78 ALA A CA 1
ATOM 654 C C . ALA A 1 78 ? -6.132 -22.920 -33.072 1.00 20.82 78 ALA A C 1
ATOM 655 O O . ALA A 1 78 ? -5.268 -23.794 -33.081 1.00 21.06 78 ALA A O 1
ATOM 657 N N . TYR A 1 79 ? -6.748 -22.515 -31.966 1.00 20.72 79 TYR A N 1
ATOM 658 C CA . TYR A 1 79 ? -6.406 -23.021 -30.640 1.00 20.59 79 TYR A CA 1
ATOM 659 C C . TYR A 1 79 ? -7.150 -24.297 -30.256 1.00 20.96 79 TYR A C 1
ATOM 660 O O . TYR A 1 79 ? -6.727 -25.028 -29.358 1.00 21.14 79 TYR A O 1
ATOM 669 N N . ASN A 1 80 ? -8.260 -24.560 -30.936 1.00 21.08 80 ASN A N 1
ATOM 670 C CA . ASN A 1 80 ? -9.129 -25.671 -30.590 1.00 21.14 80 ASN A CA 1
ATOM 671 C C . ASN A 1 80 ? -9.455 -26.495 -31.833 1.00 21.82 80 ASN A C 1
ATOM 672 O O . ASN A 1 80 ? -8.561 -27.132 -32.407 1.00 21.45 80 ASN A O 1
ATOM 677 N N . ASP A 1 81 ? -10.722 -26.483 -32.247 1.00 22.40 81 ASP A N 1
ATOM 678 C CA . ASP A 1 81 ? -11.117 -27.111 -33.509 1.00 23.68 81 ASP A CA 1
ATOM 679 C C . ASP A 1 81 ? -12.323 -26.405 -34.135 1.00 23.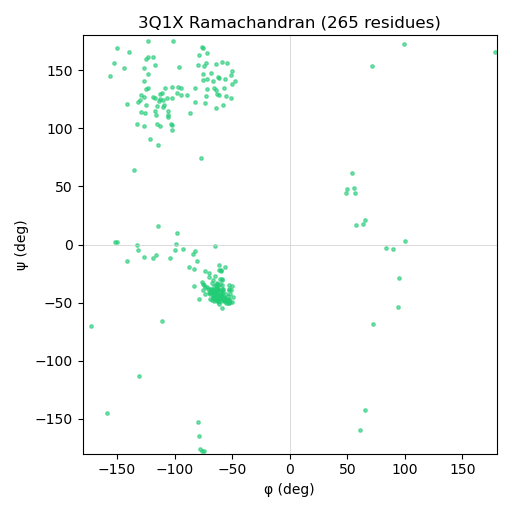97 81 ASP A C 1
ATOM 680 O O . ASP A 1 81 ? -12.976 -25.575 -33.490 1.00 23.87 81 ASP A O 1
ATOM 685 N N . GLU A 1 82 ? -12.605 -26.757 -35.389 1.00 24.33 82 GLU A N 1
ATOM 686 C CA . GLU A 1 82 ? -13.666 -26.141 -36.187 1.00 24.91 82 GLU A CA 1
ATOM 687 C C . GLU A 1 82 ? -15.051 -26.229 -35.530 1.00 24.29 82 GLU A C 1
ATOM 688 O O . GLU A 1 82 ? -15.782 -25.228 -35.472 1.00 23.76 82 GLU A O 1
ATOM 694 N N . LEU A 1 83 ? -15.409 -27.422 -35.045 1.00 23.99 83 LEU A N 1
ATOM 695 C CA . LEU A 1 83 ? -16.721 -27.635 -34.437 1.00 23.78 83 LEU A CA 1
ATOM 696 C C . LEU A 1 83 ? -16.872 -26.858 -33.127 1.00 23.30 83 LEU A C 1
ATOM 697 O O . LEU A 1 83 ? -17.898 -26.202 -32.907 1.00 22.94 83 LEU A O 1
ATOM 702 N N . PHE A 1 84 ? -15.851 -26.926 -32.272 1.00 22.92 84 PHE A N 1
ATOM 703 C CA . PHE A 1 84 ? -15.852 -26.189 -31.008 1.00 22.73 84 PHE A CA 1
ATOM 704 C C . PHE A 1 84 ? -15.984 -24.691 -31.246 1.00 22.04 84 PHE A C 1
ATOM 705 O O . PHE A 1 84 ? -16.735 -24.019 -30.534 1.00 22.17 84 PHE A O 1
ATOM 713 N N . ALA A 1 85 ? -15.256 -24.183 -32.243 1.00 21.41 85 ALA A N 1
ATOM 714 C CA . ALA A 1 85 ? -15.341 -22.772 -32.660 1.00 21.18 85 ALA A CA 1
ATOM 715 C C . ALA A 1 85 ? -16.759 -22.346 -33.062 1.00 21.06 85 ALA A C 1
ATOM 716 O O . ALA A 1 85 ? -17.252 -21.317 -32.601 1.00 20.33 85 ALA A O 1
ATOM 718 N N . HIS A 1 86 ? -17.407 -23.146 -33.916 1.00 21.28 86 HIS A N 1
ATOM 719 C CA . HIS A 1 86 ? -18.774 -22.880 -34.354 1.00 21.82 86 HIS A CA 1
ATOM 720 C C . HIS A 1 86 ? -19.734 -22.738 -33.172 1.00 22.07 86 HIS A C 1
ATOM 721 O O . HIS A 1 86 ? -20.503 -21.780 -33.108 1.00 21.60 86 HIS A O 1
ATOM 728 N N . GLN A 1 87 ? -19.669 -23.686 -32.238 1.00 22.06 87 GLN A N 1
ATOM 729 C CA . GLN A 1 87 ? -20.516 -23.678 -31.039 1.00 22.81 87 GLN A CA 1
ATOM 730 C C . GLN A 1 87 ? -20.271 -22.475 -30.125 1.00 22.80 87 GLN A C 1
ATOM 731 O O . GLN A 1 87 ? -21.215 -21.886 -29.580 1.00 22.89 87 GLN A O 1
ATOM 737 N N . CYS A 1 88 ? -19.001 -22.123 -29.958 1.00 22.40 88 CYS A N 1
ATOM 738 C CA . CYS A 1 88 ? -18.630 -20.998 -29.111 1.00 22.73 88 CYS A CA 1
ATOM 739 C C . CYS A 1 88 ? -19.091 -19.681 -29.693 1.00 21.85 88 CYS A C 1
ATOM 740 O O . CYS A 1 88 ? -19.546 -18.811 -28.957 1.00 21.42 88 CYS A O 1
ATOM 743 N N . VAL A 1 89 ? -18.979 -19.542 -31.015 1.00 21.25 89 VAL A N 1
ATOM 744 C CA . VAL A 1 89 ? -19.352 -18.296 -31.687 1.00 21.85 89 VAL A CA 1
ATOM 745 C C . VAL A 1 89 ? -20.870 -18.155 -31.793 1.00 21.04 89 VAL A C 1
ATOM 746 O O . VAL A 1 89 ? -21.402 -17.043 -31.752 1.0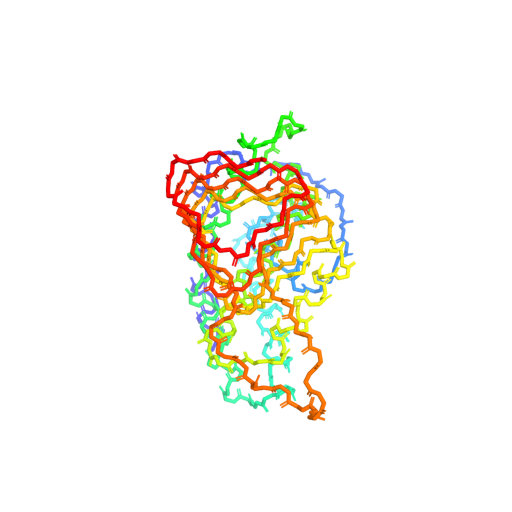0 21.26 89 VAL A O 1
ATOM 750 N N . MET A 1 90 ? -21.558 -19.283 -31.928 1.00 21.09 90 MET A N 1
ATOM 751 C CA . MET A 1 90 ? -23.019 -19.277 -31.855 1.00 20.72 90 MET A CA 1
ATOM 752 C C . MET A 1 90 ? -23.478 -18.810 -30.469 1.00 20.38 90 MET A C 1
ATOM 753 O O . MET A 1 90 ? -24.439 -18.051 -30.367 1.00 20.51 90 MET A O 1
ATOM 758 N N . ALA A 1 91 ? -22.756 -19.232 -29.426 1.00 19.92 91 ALA A N 1
ATOM 759 C CA . ALA A 1 91 ? -23.000 -18.787 -28.048 1.00 19.61 91 ALA A CA 1
ATOM 760 C C . ALA A 1 91 ? -22.754 -17.296 -27.831 1.00 19.19 91 ALA A C 1
ATOM 761 O O . ALA A 1 91 ? -23.526 -16.631 -27.133 1.00 18.92 91 ALA A O 1
ATOM 763 N N . ILE A 1 92 ? -21.676 -16.768 -28.405 1.00 19.37 92 ILE A N 1
ATOM 764 C CA . ILE A 1 92 ? -21.447 -15.318 -28.389 1.00 19.11 92 ILE A CA 1
ATOM 765 C C . ILE A 1 92 ? -22.615 -14.578 -29.058 1.00 19.58 92 ILE A C 1
ATOM 766 O O . ILE A 1 92 ? -23.230 -13.685 -28.460 1.00 19.56 92 ILE A O 1
ATOM 771 N N . LEU A 1 93 ? -22.917 -14.963 -30.298 1.00 19.56 93 LEU A N 1
ATOM 772 C CA . LEU A 1 93 ? -24.023 -14.359 -31.037 1.00 20.17 93 LEU A CA 1
ATOM 773 C C . LEU A 1 93 ? -25.317 -14.348 -30.218 1.00 19.94 93 LEU A C 1
ATOM 774 O O . LEU A 1 93 ? -25.962 -13.296 -30.086 1.00 19.66 93 LEU A O 1
ATOM 779 N N . GLU A 1 94 ? -25.663 -15.503 -29.648 1.00 20.07 94 GLU A N 1
ATOM 780 C CA . GLU A 1 94 ? -26.821 -15.647 -28.757 1.00 20.55 94 GLU A CA 1
ATOM 781 C C . GLU A 1 94 ? -26.884 -14.585 -27.658 1.00 20.48 94 GLU A C 1
ATOM 782 O O . GLU A 1 94 ? -27.946 -14.009 -27.414 1.00 20.77 94 GLU A O 1
ATOM 788 N N . LYS A 1 95 ? -25.740 -14.329 -27.019 1.00 20.17 95 LYS A N 1
ATOM 789 C CA . LYS A 1 95 ? -25.658 -13.412 -25.880 1.00 20.23 95 LYS A CA 1
ATOM 790 C C . LYS A 1 95 ? -25.508 -11.933 -26.238 1.00 19.47 95 LYS A C 1
ATOM 791 O O . LYS A 1 95 ? -25.574 -11.088 -25.352 1.00 19.55 95 LYS A O 1
ATOM 797 N N . LEU A 1 96 ? -25.298 -11.597 -27.512 1.00 19.02 96 LEU A N 1
ATOM 798 C CA . LEU A 1 96 ? -24.988 -10.191 -27.854 1.00 18.77 96 LEU A CA 1
ATOM 799 C C . LEU A 1 96 ? -26.072 -9.172 -27.468 1.00 18.57 96 LEU A C 1
ATOM 800 O O . LEU A 1 96 ? -25.737 -8.072 -26.993 1.00 18.29 96 LEU A O 1
ATOM 805 N N . PRO A 1 97 ? -27.359 -9.518 -27.651 1.00 18.60 97 PRO A N 1
ATOM 806 C CA . PRO A 1 97 ? -28.383 -8.576 -27.164 1.00 18.73 97 PRO A CA 1
ATOM 807 C C . PRO A 1 97 ? -28.334 -8.342 -25.648 1.00 18.58 97 PRO A C 1
ATOM 808 O O . PRO A 1 97 ? -28.421 -7.187 -25.215 1.00 18.65 97 PRO A O 1
ATOM 812 N N . SER A 1 98 ? -28.163 -9.403 -24.857 1.00 18.33 98 SER A N 1
ATOM 813 C CA . SER A 1 98 ? -28.117 -9.242 -23.399 1.00 19.10 98 SER A CA 1
ATOM 814 C C . SER A 1 98 ? -26.872 -8.466 -22.957 1.00 18.49 98 SER A C 1
ATOM 815 O O . SER A 1 98 ? -26.940 -7.640 -22.051 1.00 18.60 98 SER A O 1
ATOM 818 N N . ILE A 1 99 ? -25.743 -8.732 -23.608 1.00 18.27 99 ILE A N 1
ATOM 819 C CA . ILE A 1 99 ? -24.520 -7.965 -23.373 1.00 17.26 99 ILE A CA 1
ATOM 820 C C . ILE A 1 99 ? -24.727 -6.477 -23.682 1.00 17.42 99 ILE A C 1
ATOM 821 O O . ILE A 1 99 ? -24.303 -5.617 -22.910 1.00 16.56 99 ILE A O 1
ATOM 826 N N . LYS A 1 100 ? -25.387 -6.180 -24.804 1.00 17.14 100 LYS A N 1
ATOM 827 C CA . LYS A 1 100 ? -25.703 -4.793 -25.171 1.00 17.38 100 LYS A CA 1
ATOM 828 C C . LYS A 1 100 ? -26.465 -4.084 -24.039 1.00 17.91 100 LYS A C 1
ATOM 829 O O . LYS A 1 100 ? -26.118 -2.970 -23.651 1.00 17.05 100 LYS A O 1
ATOM 835 N N . ARG A 1 101 ? -27.495 -4.749 -23.512 1.00 17.89 101 ARG A N 1
ATOM 836 C CA . ARG A 1 101 ? -28.258 -4.221 -22.374 1.00 18.51 101 ARG A CA 1
ATOM 837 C C . ARG A 1 101 ? -27.357 -4.001 -21.153 1.00 18.01 101 ARG A C 1
ATOM 838 O O . ARG A 1 101 ? -27.414 -2.950 -20.507 1.00 18.16 101 ARG A O 1
ATOM 846 N N . THR A 1 102 ? -26.483 -4.966 -20.872 1.00 17.64 102 THR A N 1
ATOM 847 C CA . THR A 1 102 ? -25.598 -4.844 -19.722 1.00 17.10 102 THR A CA 1
ATOM 848 C C . THR A 1 102 ? -24.608 -3.696 -19.910 1.00 17.14 102 THR A C 1
ATOM 849 O O . THR A 1 102 ? -24.320 -2.957 -18.962 1.00 17.57 102 THR A O 1
ATOM 853 N N . LEU A 1 103 ? -24.086 -3.554 -21.128 1.00 16.35 103 LEU A N 1
ATOM 854 C CA . LEU A 1 103 ? -23.109 -2.497 -21.412 1.00 16.50 103 LEU A CA 1
ATOM 855 C C . LEU A 1 103 ? -23.726 -1.111 -21.222 1.00 16.32 103 LEU A C 1
ATOM 856 O O . LEU A 1 103 ? -23.044 -0.176 -20.796 1.00 16.31 103 LEU A O 1
ATOM 861 N N . LYS A 1 104 ? -25.020 -0.986 -21.517 1.00 16.84 104 LYS A N 1
ATOM 862 C CA . LYS A 1 104 ? -25.725 0.267 -21.245 1.00 16.77 104 LYS A CA 1
ATOM 863 C C . LYS A 1 104 ? -25.692 0.590 -19.753 1.00 16.35 104 LYS A C 1
ATOM 864 O O . LYS A 1 104 ? -25.432 1.740 -19.379 1.00 17.11 104 LYS A O 1
ATOM 870 N N . THR A 1 105 ? -25.955 -0.413 -18.914 1.00 16.42 105 THR A N 1
ATOM 871 C CA . THR A 1 105 ? -25.922 -0.215 -17.454 1.00 16.69 105 THR A CA 1
ATOM 872 C C . THR A 1 105 ? -24.516 0.141 -16.957 1.00 16.45 105 THR A C 1
ATOM 873 O O . THR A 1 105 ? -24.362 0.989 -16.067 1.00 16.22 105 THR A O 1
ATOM 877 N N . ASP A 1 106 ? -23.491 -0.494 -17.525 1.00 16.87 106 ASP A N 1
ATOM 878 C CA . ASP A 1 106 ? -22.102 -0.134 -17.210 1.00 17.12 106 ASP A CA 1
ATOM 879 C C . ASP A 1 106 ? -21.815 1.345 -17.507 1.00 17.51 106 ASP A C 1
ATOM 880 O O . ASP A 1 106 ? -21.109 2.025 -16.749 1.00 18.45 106 ASP A O 1
ATOM 885 N N . LEU A 1 107 ? -22.356 1.843 -18.614 1.00 17.45 107 LEU A N 1
ATOM 886 C CA . LEU A 1 107 ? -22.199 3.256 -18.966 1.00 17.48 107 LEU A CA 1
ATOM 887 C C . LEU A 1 107 ? -22.884 4.173 -17.967 1.00 17.56 107 LEU A C 1
ATOM 888 O O . LEU A 1 107 ? -22.295 5.155 -17.514 1.00 17.13 107 LEU A O 1
ATOM 893 N N . ILE A 1 108 ? -24.120 3.836 -17.617 1.00 17.46 108 ILE A N 1
ATOM 894 C CA . ILE A 1 108 ? -24.861 4.546 -16.570 1.00 17.89 108 ILE A CA 1
ATOM 895 C C . ILE A 1 108 ? -24.046 4.623 -15.278 1.00 17.75 108 ILE A C 1
ATOM 896 O O . ILE A 1 108 ? -23.915 5.700 -14.682 1.00 17.81 108 ILE A O 1
ATOM 901 N N . ALA A 1 109 ? -23.466 3.488 -14.881 1.00 17.62 109 ALA A N 1
ATOM 902 C CA . ALA A 1 109 ? -22.630 3.404 -13.686 1.00 17.43 109 ALA A CA 1
ATOM 903 C C . ALA A 1 109 ? -21.378 4.276 -13.805 1.00 17.56 109 ALA A C 1
ATOM 904 O O . ALA A 1 109 ? -20.977 4.935 -12.843 1.00 18.21 109 ALA A O 1
ATOM 906 N N . ALA A 1 110 ? -20.765 4.275 -14.985 1.00 17.10 110 ALA A N 1
ATOM 907 C CA . ALA A 1 110 ? -19.574 5.087 -15.240 1.00 17.40 110 ALA A CA 1
ATOM 908 C C . ALA A 1 110 ? -19.888 6.570 -15.074 1.00 17.36 110 ALA A C 1
ATOM 909 O O . ALA A 1 110 ? -19.188 7.281 -14.359 1.00 17.24 110 ALA A O 1
ATOM 911 N N . TYR A 1 111 ? -20.944 7.037 -15.728 1.00 16.78 111 TYR A N 1
ATOM 912 C CA . TYR A 1 111 ? -21.299 8.444 -15.631 1.00 17.68 111 TYR A CA 1
ATOM 913 C C . TYR A 1 111 ? -21.687 8.807 -14.192 1.00 17.75 111 TYR A C 1
ATOM 914 O O . TYR A 1 111 ? -21.250 9.838 -13.667 1.00 17.99 111 TYR A O 1
ATOM 923 N N . ALA A 1 112 ? -22.477 7.940 -13.560 1.00 17.99 112 ALA A N 1
ATOM 924 C CA . ALA A 1 112 ? -22.946 8.176 -12.190 1.00 18.64 112 ALA A CA 1
ATOM 925 C C . ALA A 1 112 ? -21.827 8.194 -11.152 1.00 19.11 112 ALA A C 1
ATOM 926 O O . ALA A 1 112 ? -21.965 8.840 -10.106 1.00 19.83 112 ALA A O 1
ATOM 928 N N . GLY A 1 113 ? -20.732 7.487 -11.439 1.00 18.51 113 GLY A N 1
ATOM 929 C CA . GLY A 1 113 ? -19.613 7.360 -10.507 1.00 18.36 113 GLY A CA 1
ATOM 930 C C . GLY A 1 113 ? -18.413 8.276 -10.752 1.00 18.13 113 GLY A C 1
ATOM 931 O O . GLY A 1 113 ? -17.427 8.225 -9.999 1.00 18.29 113 GLY A O 1
ATOM 932 N N . ASP A 1 114 ? -18.493 9.112 -11.790 1.00 18.22 114 ASP A N 1
ATOM 933 C CA . ASP A 1 114 ? -17.358 9.944 -12.206 1.00 18.65 114 ASP A CA 1
ATOM 934 C C . ASP A 1 114 ? -17.705 11.423 -12.464 1.00 19.01 114 ASP A C 1
ATOM 935 O O . ASP A 1 114 ? -18.243 11.769 -13.523 1.00 19.16 114 ASP A O 1
ATOM 940 N N . PRO A 1 115 ? -17.353 12.313 -11.518 1.00 19.52 115 PRO A N 1
ATOM 941 C CA . PRO A 1 115 ? -17.630 13.739 -11.684 1.00 19.65 115 PRO A CA 1
ATOM 942 C C . PRO A 1 115 ? -16.920 14.348 -12.895 1.00 19.52 115 PRO A C 1
ATOM 943 O O . PRO A 1 115 ? -17.297 15.428 -13.336 1.00 20.04 115 PRO A O 1
ATOM 947 N N . ALA A 1 116 ? -15.903 13.655 -13.414 1.00 18.83 116 ALA A N 1
ATOM 948 C CA . ALA A 1 116 ? -15.144 14.132 -14.570 1.00 18.29 116 ALA A CA 1
ATOM 949 C C . ALA A 1 116 ? -15.826 13.862 -15.912 1.00 18.11 116 ALA A C 1
ATOM 950 O O . ALA A 1 116 ? -15.430 14.444 -16.914 1.00 17.46 116 ALA A O 1
ATOM 952 N N . ALA A 1 117 ? -16.842 12.994 -15.937 1.00 18.18 117 ALA A N 1
ATOM 953 C CA . ALA A 1 117 ? -17.492 12.616 -17.197 1.00 18.21 117 ALA A CA 1
ATOM 954 C C . ALA A 1 117 ? -18.537 13.649 -17.626 1.00 18.49 117 ALA A C 1
ATOM 955 O O . ALA A 1 117 ? -19.465 13.926 -16.875 1.00 18.85 117 ALA A O 1
ATOM 957 N N . PRO A 1 118 ? -18.391 14.216 -18.843 1.00 18.45 118 PRO A N 1
ATOM 958 C CA . PRO A 1 118 ? -19.331 15.233 -19.343 1.00 18.44 118 PRO A CA 1
ATOM 959 C C . PRO A 1 118 ? -20.610 14.658 -19.987 1.00 18.13 118 PRO A C 1
ATOM 960 O O . PRO A 1 118 ? -21.621 15.372 -20.107 1.00 18.72 118 PRO A O 1
ATOM 964 N N . GLY A 1 119 ? -20.548 13.400 -20.411 1.00 18.31 119 GLY A N 1
ATOM 965 C CA . GLY A 1 119 ? -21.681 12.699 -21.047 1.00 18.03 119 GLY A CA 1
ATOM 966 C C . GLY A 1 119 ? -21.263 11.297 -21.451 1.00 18.47 119 GLY A C 1
ATOM 967 O O . GLY A 1 119 ? -20.070 10.982 -21.454 1.00 18.64 119 GLY A O 1
ATOM 968 N N . LEU A 1 120 ? -22.236 10.445 -21.769 1.00 18.44 120 LEU A N 1
ATOM 969 C CA . LEU A 1 120 ? -21.946 9.056 -22.135 1.00 18.35 120 LEU A CA 1
ATOM 970 C C . LEU A 1 120 ? -21.031 8.960 -23.348 1.00 18.18 120 LEU A C 1
ATOM 971 O O . LEU A 1 120 ? -20.199 8.062 -23.415 1.00 17.93 120 LEU A O 1
ATOM 976 N N . SER A 1 121 ? -21.183 9.896 -24.285 1.00 17.98 121 SER A N 1
ATOM 977 C CA . SER A 1 121 ? -20.379 9.892 -25.507 1.00 18.08 121 SER A CA 1
ATOM 978 C C . SER A 1 121 ? -18.870 9.789 -25.258 1.00 17.95 121 SER A C 1
ATOM 979 O O . SER A 1 121 ? -18.197 9.097 -26.001 1.00 18.62 121 SER A O 1
ATOM 982 N N . LEU A 1 122 ? -18.345 10.464 -24.227 1.00 17.38 122 LEU A N 1
ATOM 983 C CA . LEU A 1 122 ? -16.895 10.428 -23.951 1.00 17.31 122 LEU A CA 1
ATOM 984 C C . LEU A 1 122 ? -16.454 9.107 -23.322 1.00 17.21 122 LEU A C 1
ATOM 985 O O . LEU A 1 122 ? -15.337 8.623 -23.567 1.00 16.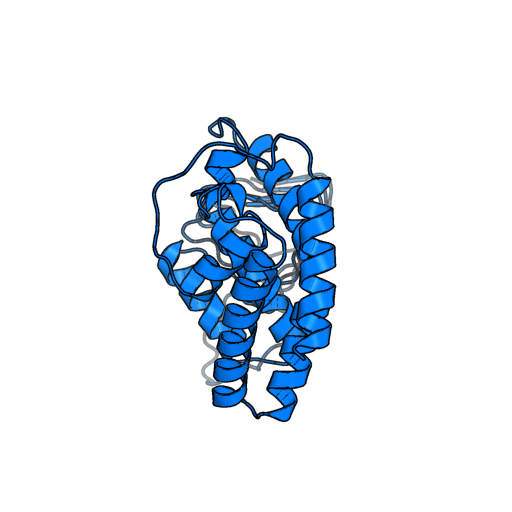93 122 LEU A O 1
ATOM 990 N N . ILE A 1 123 ? -17.338 8.532 -22.508 1.00 17.31 123 ILE A N 1
ATOM 991 C CA . ILE A 1 123 ? -17.106 7.230 -21.900 1.00 17.70 123 ILE A CA 1
ATOM 992 C C . ILE A 1 123 ? -17.035 6.152 -22.970 1.00 17.78 123 ILE A C 1
ATOM 993 O O . ILE A 1 123 ? -16.099 5.341 -22.995 1.00 18.36 123 ILE A O 1
ATOM 998 N N . ILE A 1 124 ? -18.018 6.186 -23.867 1.00 18.09 124 ILE A N 1
ATOM 999 C CA . ILE A 1 124 ? -18.085 5.310 -25.024 1.00 17.67 124 ILE A CA 1
ATOM 1000 C C . ILE A 1 124 ? -16.845 5.443 -25.900 1.00 17.89 124 ILE A C 1
ATOM 1001 O O . ILE A 1 124 ? -16.264 4.445 -26.300 1.00 18.10 124 ILE A O 1
ATOM 1006 N N . ARG A 1 125 ? -16.440 6.679 -26.170 1.00 17.53 125 ARG A N 1
ATOM 1007 C CA . ARG A 1 125 ? -15.345 6.924 -27.095 1.00 17.35 125 ARG A CA 1
ATOM 1008 C C . ARG A 1 125 ? -13.983 6.513 -26.554 1.00 17.29 125 ARG A C 1
ATOM 1009 O O . ARG A 1 125 ? -13.159 6.007 -27.303 1.00 17.12 125 ARG A O 1
ATOM 1017 N N . CYS A 1 126 ? -13.730 6.724 -25.262 1.00 17.13 126 CYS A N 1
ATOM 1018 C CA . CYS A 1 126 ? -12.341 6.626 -24.796 1.00 17.25 126 CYS A CA 1
ATOM 1019 C C . CYS A 1 126 ? -12.095 6.221 -23.346 1.00 16.95 126 CYS A C 1
ATOM 1020 O O . CYS A 1 126 ? -10.946 6.182 -22.936 1.00 17.50 126 CYS A O 1
ATOM 1023 N N . TYR A 1 127 ? -13.134 5.924 -22.567 1.00 16.66 127 TYR A N 1
ATOM 1024 C CA . TYR A 1 127 ? -12.884 5.505 -21.172 1.00 16.27 127 TYR A CA 1
ATOM 1025 C C . TYR A 1 127 ? -12.327 4.076 -21.150 1.00 15.52 127 TYR A C 1
ATOM 1026 O O . TYR A 1 127 ? -12.975 3.159 -21.651 1.00 15.91 127 TYR A O 1
ATOM 1035 N N . PRO A 1 128 ? -11.121 3.889 -20.570 1.00 15.56 128 PRO A N 1
ATOM 1036 C CA . PRO A 1 128 ? -10.447 2.591 -20.696 1.00 15.36 128 PRO A CA 1
ATOM 1037 C C . PRO A 1 128 ? -11.146 1.445 -19.947 1.00 16.05 128 PRO A C 1
ATOM 1038 O O . PRO A 1 128 ? -11.183 0.313 -20.442 1.00 15.77 128 PRO A O 1
ATOM 1042 N N . GLY A 1 129 ? -11.680 1.734 -18.757 1.00 16.69 129 GLY A N 1
ATOM 1043 C CA . GLY A 1 129 ? -12.516 0.766 -18.039 1.00 16.84 129 GLY A CA 1
ATOM 1044 C C . GLY A 1 129 ? -13.653 0.253 -18.912 1.00 16.66 129 GLY A C 1
ATOM 1045 O O . GLY A 1 129 ? -13.971 -0.937 -18.881 1.00 16.98 129 GLY A O 1
ATOM 1046 N N . PHE A 1 130 ? -14.243 1.143 -19.711 1.00 16.75 130 PHE A N 1
ATOM 1047 C CA . PHE A 1 130 ? -15.356 0.752 -20.583 1.00 16.40 130 PHE A CA 1
ATOM 1048 C C . PHE A 1 130 ? -14.912 -0.057 -21.810 1.00 16.34 130 PHE A C 1
ATOM 1049 O O . PHE A 1 130 ? -15.568 -1.028 -22.178 1.00 15.34 130 PHE A O 1
ATOM 1057 N N . GLN A 1 131 ? -13.779 0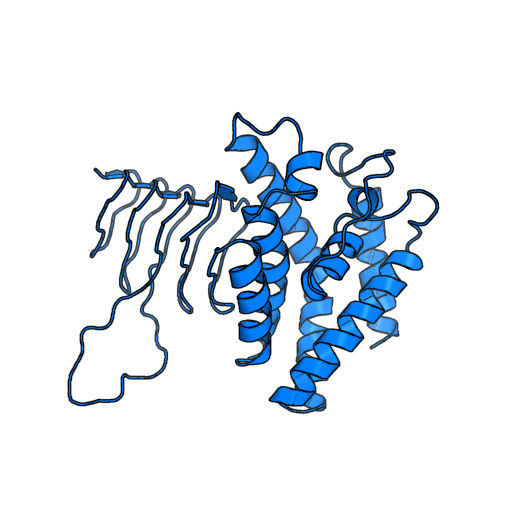.315 -22.405 1.00 16.46 131 GLN A N 1
ATOM 1058 C CA . GLN A 1 131 ? -13.222 -0.466 -23.513 1.00 16.66 131 GLN A CA 1
ATOM 1059 C C . GLN A 1 131 ? -12.939 -1.899 -23.071 1.00 16.84 131 GLN A C 1
ATOM 1060 O O . GLN A 1 131 ? -13.244 -2.860 -23.776 1.00 17.53 131 GLN A O 1
ATOM 1066 N N . ALA A 1 132 ? -12.392 -2.026 -21.865 1.00 17.13 132 ALA A N 1
ATOM 1067 C CA . ALA A 1 132 ? -12.052 -3.318 -21.287 1.00 17.04 132 ALA A CA 1
ATOM 1068 C C . ALA A 1 132 ? -13.306 -4.170 -21.076 1.0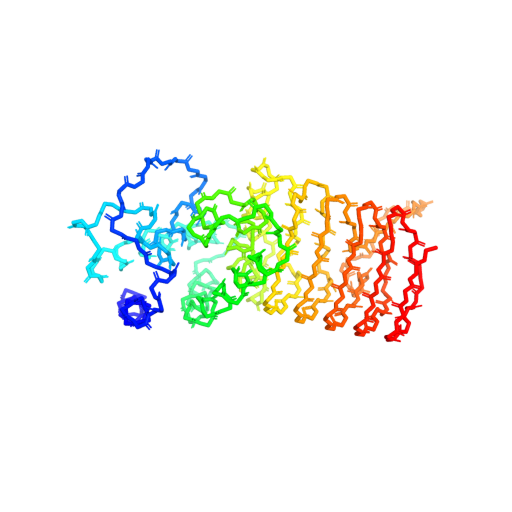0 16.73 132 ALA A C 1
ATOM 1069 O O . ALA A 1 132 ? -13.336 -5.338 -21.442 1.00 16.44 132 ALA A O 1
ATOM 1071 N N . VAL A 1 133 ? -14.338 -3.569 -20.488 1.00 17.02 133 VAL A N 1
ATOM 1072 C CA . VAL A 1 133 ? -15.562 -4.306 -20.175 1.00 18.02 133 VAL A CA 1
ATOM 1073 C C . VAL A 1 133 ? -16.304 -4.785 -21.422 1.00 17.46 133 VAL A C 1
ATOM 1074 O O . VAL A 1 133 ? -16.864 -5.876 -21.398 1.00 17.63 133 VAL A O 1
ATOM 1078 N N . ILE A 1 134 ? -16.277 -3.986 -22.497 1.00 17.31 134 ILE A N 1
ATOM 1079 C CA . ILE A 1 134 ? -16.828 -4.377 -23.801 1.00 16.96 134 ILE A CA 1
ATOM 1080 C C . ILE A 1 134 ? -16.246 -5.703 -24.273 1.00 17.07 134 ILE A C 1
ATOM 1081 O O . ILE A 1 134 ? -16.973 -6.612 -24.667 1.00 17.44 134 ILE A O 1
ATOM 1086 N N . VAL A 1 135 ? -14.921 -5.789 -24.244 1.00 15.75 135 VAL A N 1
ATOM 1087 C CA . VAL A 1 135 ? -14.234 -6.979 -24.702 1.00 16.02 135 VAL A CA 1
ATOM 1088 C C . VAL A 1 135 ? -14.406 -8.094 -23.667 1.00 16.22 135 VAL A C 1
ATOM 1089 O O . VAL A 1 135 ? -14.702 -9.226 -24.031 1.00 16.56 135 VAL A O 1
ATOM 1093 N N . TYR A 1 136 ? -14.278 -7.769 -22.378 1.00 16.45 136 TYR A N 1
ATOM 1094 C CA . TYR A 1 136 ? -14.488 -8.770 -21.330 1.00 16.50 136 TYR A CA 1
ATOM 1095 C C . TYR A 1 136 ? -15.828 -9.517 -21.450 1.00 16.10 136 TYR A C 1
ATOM 1096 O O . TYR A 1 136 ? -15.888 -10.740 -21.265 1.00 16.16 136 TYR A O 1
ATOM 1105 N N . ARG A 1 137 ? -16.898 -8.787 -21.749 1.00 16.38 137 ARG A N 1
ATOM 1106 C CA . ARG A 1 137 ? -18.214 -9.410 -21.728 1.00 16.61 137 ARG A CA 1
ATOM 1107 C C . ARG A 1 137 ? -18.345 -10.457 -22.831 1.00 16.82 137 ARG A C 1
ATOM 1108 O O . ARG A 1 137 ? -19.040 -11.474 -22.668 1.00 17.44 137 ARG A O 1
ATOM 1116 N N . ILE A 1 138 ? -17.634 -10.234 -23.933 1.00 16.64 138 ILE A N 1
ATOM 1117 C CA . ILE A 1 138 ? -17.589 -11.228 -25.003 1.00 17.78 138 ILE A CA 1
ATOM 1118 C C . ILE A 1 138 ? -16.618 -12.366 -24.667 1.00 16.97 138 ILE A C 1
ATOM 1119 O O . ILE A 1 138 ? -16.983 -13.537 -24.788 1.00 17.00 138 ILE A O 1
ATOM 1124 N N . ALA A 1 139 ? -15.408 -12.025 -24.212 1.00 16.63 139 ALA A N 1
ATOM 1125 C CA . ALA A 1 139 ? -14.422 -13.030 -23.783 1.00 17.12 139 ALA A CA 1
ATOM 1126 C C . ALA A 1 139 ? -14.984 -14.017 -22.749 1.00 17.41 139 ALA A C 1
ATOM 1127 O O . ALA A 1 139 ? -14.679 -15.221 -22.784 1.00 17.59 139 ALA A O 1
ATOM 1129 N N . HIS A 1 140 ? -15.805 -13.514 -21.830 1.00 17.85 140 HIS A N 1
ATOM 1130 C CA . HIS A 1 140 ? -16.449 -14.363 -20.831 1.00 18.44 140 HIS A CA 1
ATOM 1131 C C . HIS A 1 140 ? -17.393 -15.415 -21.428 1.00 18.59 140 HIS A C 1
ATOM 1132 O O . HIS A 1 140 ? -17.460 -16.540 -20.917 1.00 19.20 140 HIS A O 1
ATOM 1139 N N . VAL A 1 141 ? -18.098 -15.072 -22.511 1.00 18.28 141 VAL A N 1
ATOM 1140 C CA . VAL A 1 141 ? -18.979 -16.056 -23.182 1.00 18.22 141 VAL A CA 1
ATOM 1141 C C . VAL A 1 141 ? -18.162 -17.223 -23.758 1.00 18.46 141 VAL A C 1
ATOM 1142 O O . VAL A 1 141 ? -18.566 -18.386 -23.662 1.00 18.25 141 VAL A O 1
ATOM 1146 N N . LEU A 1 142 ? -17.007 -16.902 -24.341 1.00 18.11 142 LEU A N 1
ATOM 1147 C CA . LEU A 1 142 ? -16.044 -17.914 -24.760 1.00 18.75 142 LEU A CA 1
ATOM 1148 C C . LEU A 1 142 ? -15.617 -18.806 -23.599 1.00 18.79 142 LEU A C 1
ATOM 1149 O O . LEU A 1 142 ? -15.617 -20.036 -23.729 1.00 18.58 142 LEU A O 1
ATOM 1154 N N . TYR A 1 143 ? -15.274 -18.196 -22.465 1.00 18.93 143 TYR A N 1
ATOM 1155 C CA . TYR A 1 143 ? -14.866 -18.957 -21.294 1.00 19.36 143 TYR A CA 1
ATOM 1156 C C . TYR A 1 143 ? -16.009 -19.876 -20.856 1.00 19.93 143 TYR A C 1
ATOM 1157 O O . TYR A 1 143 ? -15.800 -21.060 -20.575 1.00 19.49 143 TYR A O 1
ATOM 1166 N N . GLU A 1 144 ? -17.218 -19.327 -20.838 1.00 20.28 144 GLU A N 1
ATOM 1167 C CA . GLU A 1 144 ? -18.402 -20.112 -20.479 1.00 21.74 144 GLU A CA 1
ATOM 1168 C C . GLU A 1 144 ? -18.683 -21.298 -21.423 1.00 22.02 144 GLU A C 1
ATOM 1169 O O . GLU A 1 144 ? -19.356 -22.248 -21.026 1.00 23.11 144 GLU A O 1
ATOM 1175 N N . CYS A 1 145 ? -18.162 -21.256 -22.650 1.00 22.01 145 CYS A N 1
ATOM 1176 C CA . CYS A 1 145 ? -18.260 -22.404 -23.570 1.00 23.22 145 CYS A CA 1
ATOM 1177 C C . CYS A 1 145 ? -17.187 -23.459 -23.326 1.00 22.27 145 CYS A C 1
ATOM 1178 O O . CYS A 1 145 ? -17.202 -24.532 -23.954 1.00 22.50 145 CYS A O 1
ATOM 1181 N N . GLY A 1 146 ? -16.266 -23.158 -22.413 1.00 20.81 146 GLY A N 1
ATOM 1182 C CA . GLY A 1 146 ? -15.174 -24.073 -22.082 1.00 20.03 146 GLY A CA 1
ATOM 1183 C C . GLY A 1 146 ? -13.845 -23.749 -22.749 1.00 19.12 146 GLY A C 1
ATOM 1184 O O . GLY A 1 146 ? -12.876 -24.481 -22.581 1.00 18.60 146 GLY A O 1
ATOM 1185 N N . GLU A 1 147 ? -13.799 -22.651 -23.501 1.00 18.60 147 GLU A N 1
ATOM 1186 C CA . GLU A 1 147 ? -12.595 -22.223 -24.199 1.00 18.27 147 GLU A CA 1
ATOM 1187 C C . GLU A 1 147 ? -11.612 -21.603 -23.201 1.00 18.23 147 GLU A C 1
ATOM 1188 O O . GLU A 1 147 ? -12.023 -20.910 -22.268 1.00 18.47 147 GLU A O 1
ATOM 1194 N N . ARG A 1 148 ? -10.320 -21.870 -23.385 1.00 17.87 148 ARG A N 1
ATOM 1195 C CA . ARG A 1 148 ? -9.334 -21.494 -22.381 1.00 18.35 148 ARG A CA 1
ATOM 1196 C C . ARG A 1 148 ? -8.114 -20.764 -22.944 1.00 18.43 148 ARG A C 1
ATOM 1197 O O . ARG A 1 148 ? -7.260 -20.316 -22.187 1.00 19.57 148 ARG A O 1
ATOM 1205 N N . TYR A 1 149 ? -8.036 -20.649 -24.264 1.00 17.77 149 TYR A N 1
ATOM 1206 C CA . TYR A 1 149 ? -6.862 -20.072 -24.911 1.00 18.01 149 TYR A CA 1
ATOM 1207 C C . TYR A 1 149 ? -7.114 -18.709 -25.560 1.00 17.53 149 TYR A C 1
ATOM 1208 O O . TYR A 1 149 ? -6.542 -17.683 -25.138 1.00 17.27 149 TYR A O 1
ATOM 1217 N N . TYR A 1 150 ? -7.948 -18.691 -26.598 1.00 17.62 150 TYR A N 1
ATOM 1218 C CA . TYR A 1 150 ? -8.176 -17.447 -27.326 1.00 17.06 150 TYR A CA 1
ATOM 1219 C C . TYR A 1 150 ? -8.843 -16.365 -26.460 1.00 17.03 150 TYR A C 1
ATOM 1220 O O . TYR A 1 150 ? -8.491 -15.185 -26.574 1.00 15.91 150 TYR A O 1
ATOM 1229 N N . CYS A 1 151 ? -9.772 -16.759 -25.579 1.00 16.16 151 CYS A N 1
ATOM 1230 C CA . CYS A 1 151 ? -10.416 -15.785 -24.669 1.00 16.35 151 CYS A CA 1
ATOM 1231 C C . CYS A 1 151 ? -9.391 -15.095 -23.762 1.00 16.00 151 CYS A C 1
ATOM 1232 O O . CYS A 1 151 ? -9.536 -13.914 -23.452 1.00 15.17 151 CYS A O 1
ATOM 1235 N N . ARG A 1 152 ? -8.341 -15.819 -23.370 1.00 16.05 152 ARG A N 1
ATOM 1236 C CA . ARG A 1 152 ? -7.240 -15.190 -22.649 1.00 16.23 152 ARG A CA 1
ATOM 1237 C C . ARG A 1 152 ? -6.424 -14.244 -23.537 1.00 16.16 152 ARG A C 1
ATOM 1238 O O . ARG A 1 152 ? -6.055 -13.153 -23.095 1.00 16.37 152 ARG A O 1
ATOM 1246 N N . GLU A 1 153 ? -6.160 -14.650 -24.786 1.00 16.75 153 GLU A N 1
ATOM 1247 C CA . GLU A 1 153 ? -5.412 -13.817 -25.734 1.00 17.13 153 GLU A CA 1
ATOM 1248 C C . GLU A 1 153 ? -6.133 -12.496 -25.991 1.00 16.58 153 GLU A C 1
ATOM 1249 O O . GLU A 1 153 ? -5.522 -11.429 -26.007 1.00 16.86 153 GLU A O 1
ATOM 1255 N N . MET A 1 154 ? -7.445 -12.592 -26.184 1.00 16.64 154 MET A N 1
ATOM 1256 C CA . MET A 1 154 ? -8.285 -11.413 -26.367 1.00 16.87 154 MET A CA 1
ATOM 1257 C C . MET A 1 154 ? -8.142 -10.446 -25.194 1.00 16.37 154 MET A C 1
ATOM 1258 O O . MET A 1 154 ? -7.949 -9.242 -25.386 1.00 17.33 154 MET A O 1
ATOM 1263 N N . MET A 1 155 ? -8.210 -10.975 -23.974 1.00 16.33 155 MET A N 1
ATOM 1264 C CA . MET A 1 155 ? -8.068 -10.120 -22.792 1.00 16.07 155 MET A CA 1
ATOM 1265 C C . MET A 1 155 ? -6.645 -9.580 -22.586 1.00 15.61 155 MET A C 1
ATOM 1266 O O . MET A 1 155 ? -6.461 -8.520 -21.973 1.00 14.88 155 MET A O 1
ATOM 1271 N N . GLU A 1 156 ? -5.643 -10.275 -23.120 1.00 15.88 156 GLU A N 1
ATOM 1272 C CA . GLU A 1 156 ? -4.281 -9.732 -23.125 1.00 16.03 156 GLU A CA 1
ATOM 1273 C C . GLU A 1 156 ? -4.119 -8.533 -24.080 1.00 16.49 156 GLU A C 1
ATOM 1274 O O . GLU A 1 156 ? -3.277 -7.645 -23.848 1.00 16.93 156 GLU A O 1
ATOM 1280 N N . SER A 1 157 ? -4.931 -8.491 -25.137 1.00 17.04 157 SER A N 1
ATOM 1281 C CA . SER A 1 157 ? -5.042 -7.276 -25.956 1.00 17.45 157 SER A CA 1
ATOM 1282 C C . SER A 1 157 ? -5.587 -6.103 -25.133 1.00 17.02 157 SER A C 1
ATOM 1283 O O . SER A 1 157 ? -5.041 -5.000 -25.162 1.00 17.14 157 SER A O 1
ATOM 1286 N N . VAL A 1 158 ? -6.661 -6.360 -24.388 1.00 16.05 158 VAL A N 1
ATOM 1287 C CA . VAL A 1 158 ? -7.203 -5.387 -23.436 1.00 15.76 158 VAL A CA 1
ATOM 1288 C C . VAL A 1 158 ? -6.135 -4.972 -22.406 1.00 15.46 158 VAL A C 1
ATOM 1289 O O . VAL A 1 158 ? -5.926 -3.778 -22.162 1.00 16.05 158 VAL A O 1
ATOM 1293 N N . HIS A 1 159 ? -5.424 -5.963 -21.868 1.00 15.63 159 HIS A N 1
ATOM 1294 C CA . HIS A 1 159 ? -4.342 -5.763 -20.923 1.00 15.47 159 HIS A CA 1
ATOM 1295 C C . HIS A 1 159 ? -3.289 -4.769 -21.452 1.00 15.03 159 HIS A C 1
ATOM 1296 O O . HIS A 1 159 ? -2.906 -3.829 -20.755 1.00 15.08 159 HIS A O 1
ATOM 1303 N N . SER A 1 160 ? -2.859 -4.948 -22.702 1.00 15.48 160 SER A N 1
ATOM 1304 C CA . SER A 1 160 ? -1.848 -4.064 -23.313 1.00 15.68 160 SER A CA 1
ATOM 1305 C C . SER A 1 160 ? -2.379 -2.654 -23.567 1.00 15.56 160 SER A C 1
ATOM 1306 O O . SER A 1 160 ? -1.671 -1.660 -23.385 1.00 16.01 160 SER A O 1
ATOM 1309 N N . TYR A 1 161 ? -3.640 -2.584 -23.987 1.00 15.41 161 TYR A N 1
ATOM 1310 C CA . TYR A 1 161 ? -4.258 -1.303 -24.353 1.00 15.78 161 TYR A CA 1
ATOM 1311 C C . TYR A 1 161 ? -4.618 -0.391 -23.161 1.00 15.98 161 TYR A C 1
ATOM 1312 O O . TYR A 1 161 ? -4.506 0.834 -23.270 1.00 15.81 161 TYR A O 1
ATOM 1321 N N . THR A 1 162 ? -5.027 -0.984 -22.040 1.00 15.66 162 THR A N 1
ATOM 1322 C CA . THR A 1 162 ? -5.611 -0.245 -20.909 1.00 16.03 162 THR A CA 1
ATOM 1323 C C . THR A 1 162 ? -4.903 -0.531 -19.582 1.00 15.42 162 THR A C 1
ATOM 1324 O O . THR A 1 162 ? -5.171 0.139 -18.582 1.00 16.00 162 THR A O 1
ATOM 1328 N N . SER A 1 163 ? -4.038 -1.543 -19.572 1.00 16.33 163 SER A N 1
ATOM 1329 C CA . SER A 1 163 ? -3.347 -2.004 -18.346 1.00 16.42 163 SER A CA 1
ATOM 1330 C C . SER A 1 163 ? -4.314 -2.548 -17.291 1.00 16.74 163 SER A C 1
ATOM 1331 O O . SER A 1 163 ? -3.957 -2.650 -16.109 1.00 17.05 163 SER A O 1
ATOM 1334 N N . ILE A 1 164 ? -5.530 -2.870 -17.732 1.00 16.11 164 ILE A N 1
ATOM 1335 C CA . ILE A 1 164 ? -6.556 -3.544 -16.935 1.00 15.45 164 ILE A CA 1
ATOM 1336 C C . ILE A 1 164 ? -6.512 -5.040 -17.268 1.00 15.88 164 ILE A C 1
ATOM 1337 O O . ILE A 1 164 ? -6.537 -5.423 -18.444 1.00 15.03 164 ILE A O 1
ATOM 1342 N N . ASP A 1 165 ? -6.463 -5.859 -16.225 1.00 15.65 165 ASP A N 1
ATOM 1343 C CA . ASP A 1 165 ? -6.133 -7.273 -16.322 1.00 16.49 165 ASP A CA 1
ATOM 1344 C C . ASP A 1 165 ? -7.291 -8.088 -15.777 1.00 16.87 165 ASP A C 1
ATOM 1345 O O . ASP A 1 165 ? -7.348 -8.370 -14.584 1.00 17.59 165 ASP A O 1
ATOM 1350 N N . ILE A 1 166 ? -8.217 -8.461 -16.652 1.00 16.84 166 ILE A N 1
ATOM 1351 C CA . ILE A 1 166 ? -9.418 -9.174 -16.244 1.00 17.20 166 ILE A CA 1
ATOM 1352 C C . ILE A 1 166 ? -9.385 -10.537 -16.898 1.00 17.07 166 ILE A C 1
ATOM 1353 O O . ILE A 1 166 ? -9.435 -10.635 -18.130 1.00 17.84 166 ILE A O 1
ATOM 1358 N N . HIS A 1 167 ? -9.275 -11.589 -16.096 1.00 16.79 167 HIS A N 1
ATOM 1359 C CA . HIS A 1 167 ? -9.299 -12.936 -16.653 1.00 16.95 167 HIS A CA 1
ATOM 1360 C C . HIS A 1 167 ? -10.673 -13.228 -17.258 1.00 17.02 167 HIS A C 1
ATOM 1361 O O . HIS A 1 167 ? -11.688 -12.899 -16.637 1.00 17.46 167 HIS A O 1
ATOM 1368 N N . PRO A 1 168 ? -10.715 -13.818 -18.476 1.00 17.61 168 PRO A N 1
ATOM 1369 C CA . PRO A 1 168 ? -12.015 -14.086 -19.097 1.00 17.64 168 PRO A CA 1
ATOM 1370 C C . PRO A 1 168 ? -12.968 -14.937 -18.259 1.00 17.92 168 PRO A C 1
ATOM 1371 O O . PRO A 1 168 ? -14.172 -14.911 -18.505 1.00 17.52 168 PRO A O 1
ATOM 1375 N N . GLY A 1 169 ? -12.424 -15.670 -17.282 1.00 17.95 169 GLY A N 1
ATOM 1376 C CA . GLY A 1 169 ? -13.218 -16.495 -16.351 1.00 18.17 169 GLY A CA 1
ATOM 1377 C C . GLY A 1 169 ? -13.996 -15.730 -15.290 1.00 18.10 169 GLY A C 1
ATOM 1378 O O . GLY A 1 169 ? -14.979 -16.240 -14.753 1.00 18.22 169 GLY A O 1
ATOM 1379 N N . ALA A 1 170 ? -13.568 -14.506 -14.987 1.00 18.10 170 ALA A N 1
ATOM 1380 C CA . ALA A 1 170 ? -14.258 -13.685 -13.992 1.00 18.29 170 ALA A CA 1
ATOM 1381 C C . ALA A 1 170 ? -15.725 -13.522 -14.366 1.00 18.37 170 ALA A C 1
ATOM 1382 O O . ALA A 1 170 ? -16.067 -13.419 -15.544 1.00 18.42 170 ALA A O 1
ATOM 1384 N N . SER A 1 171 ? -16.584 -13.526 -13.355 1.00 19.02 171 SER A N 1
ATOM 1385 C CA . SER A 1 171 ? -18.014 -13.300 -13.542 1.00 19.90 171 SER A CA 1
ATOM 1386 C C . SER A 1 171 ? -18.367 -11.935 -12.978 1.00 19.68 171 SER A C 1
ATOM 1387 O O . SER A 1 171 ? -18.164 -11.678 -11.796 1.00 20.04 171 SER A O 1
ATOM 1390 N N . ILE A 1 172 ? -18.880 -11.049 -13.828 1.00 19.43 172 ILE A N 1
ATOM 1391 C CA . ILE A 1 172 ? -19.160 -9.675 -13.413 1.00 18.98 172 ILE A CA 1
ATOM 1392 C C . ILE A 1 172 ? -20.566 -9.238 -13.824 1.00 18.86 172 ILE A C 1
ATOM 1393 O O . ILE A 1 172 ? -20.921 -9.267 -15.009 1.00 17.85 172 ILE A O 1
ATOM 1398 N N . LYS A 1 173 ? -21.364 -8.829 -12.840 1.00 18.89 173 LYS A N 1
ATOM 1399 C CA . LYS A 1 173 ? -22.709 -8.337 -13.103 1.00 19.48 173 LYS A CA 1
ATOM 1400 C C . LYS A 1 173 ? -22.690 -6.914 -13.669 1.00 19.26 173 LYS A C 1
ATOM 1401 O O . LYS A 1 173 ? -21.616 -6.358 -13.905 1.00 19.15 173 LYS A O 1
ATOM 1407 N N . GLY A 1 174 ? -23.876 -6.348 -13.902 1.00 19.50 174 GLY A N 1
ATOM 1408 C CA . GLY A 1 174 ? -24.014 -5.046 -14.554 1.00 19.31 174 GLY A CA 1
ATOM 1409 C C . GLY A 1 174 ? -23.745 -3.837 -13.680 1.00 19.34 174 GLY A C 1
ATOM 1410 O O . GLY A 1 174 ? -23.380 -3.967 -12.514 1.00 18.78 174 GLY A O 1
ATOM 1411 N N . HIS A 1 175 ? -23.960 -2.656 -14.252 1.00 18.93 175 HIS A N 1
ATOM 1412 C CA . HIS A 1 175 ? -23.623 -1.383 -13.618 1.00 18.88 175 HIS A CA 1
ATOM 1413 C C . HIS A 1 175 ? -22.198 -1.402 -13.063 1.00 18.97 175 HIS A C 1
ATOM 1414 O O . HIS A 1 175 ? -21.948 -0.962 -11.938 1.00 19.21 175 HIS A O 1
ATOM 1421 N N . PHE A 1 176 ? -21.279 -1.922 -13.867 1.00 18.80 176 PHE A N 1
ATOM 1422 C CA . PHE A 1 176 ? -19.903 -2.114 -13.465 1.00 18.70 176 PHE A CA 1
ATOM 1423 C C . PHE A 1 176 ? -19.053 -0.947 -13.954 1.00 18.46 176 PHE A C 1
ATOM 1424 O O . PHE A 1 176 ? -19.181 -0.507 -15.101 1.00 19.26 176 PHE A O 1
ATOM 1432 N N . PHE A 1 177 ? -18.190 -0.444 -13.079 1.00 18.18 177 PHE A N 1
ATOM 1433 C CA . PHE A 1 177 ? -17.315 0.680 -13.427 1.00 17.57 177 PHE A CA 1
ATOM 1434 C C . PHE A 1 177 ? -15.918 0.553 -12.844 1.00 17.49 177 PHE A C 1
ATOM 1435 O O . PHE A 1 177 ? -15.747 0.463 -11.626 1.00 18.42 177 PHE A O 1
ATOM 1443 N N . ILE A 1 178 ? -14.920 0.545 -13.728 1.00 16.95 178 ILE A N 1
ATOM 1444 C CA . ILE A 1 178 ? -13.526 0.697 -13.345 1.00 16.37 178 ILE A CA 1
ATOM 1445 C C . ILE A 1 178 ? -13.090 2.116 -13.738 1.00 16.53 178 ILE A C 1
ATOM 1446 O O . ILE A 1 178 ? -13.053 2.450 -14.915 1.00 16.23 178 ILE A O 1
ATOM 1451 N N . ASP A 1 179 ? -12.774 2.946 -12.750 1.00 16.20 179 ASP A N 1
ATOM 1452 C CA . ASP A 1 179 ? -12.261 4.283 -13.008 1.00 16.07 179 ASP A CA 1
ATOM 1453 C C . ASP A 1 179 ? -10.750 4.272 -12.996 1.00 16.25 179 ASP A C 1
ATOM 1454 O O . ASP A 1 179 ? -10.139 3.682 -12.096 1.00 15.51 179 ASP A O 1
ATOM 1459 N N . HIS A 1 180 ? -10.165 4.930 -13.999 1.00 16.05 180 HIS A N 1
ATOM 1460 C CA . HIS A 1 180 ? -8.700 5.050 -14.183 1.00 16.32 180 HIS A CA 1
ATOM 1461 C C . HIS A 1 180 ? -8.091 3.728 -14.642 1.00 15.81 180 HIS A C 1
ATOM 1462 O O . HIS A 1 180 ? -7.616 3.621 -15.782 1.00 15.99 180 HIS A O 1
ATOM 1469 N N . GLY A 1 181 ? -8.092 2.727 -13.765 1.00 15.20 181 GLY A N 1
ATOM 1470 C CA . GLY A 1 181 ? -8.011 1.346 -14.204 1.00 14.72 181 GLY A CA 1
ATOM 1471 C C . GLY A 1 181 ? -6.634 0.726 -14.237 1.00 14.23 181 GLY A C 1
ATOM 1472 O O . GLY A 1 181 ? -6.510 -0.488 -14.096 1.00 14.52 181 GLY A O 1
ATOM 1473 N N . VAL A 1 182 ? -5.594 1.527 -14.448 1.00 14.46 182 VAL A N 1
ATOM 1474 C CA . VAL A 1 182 ? -4.259 0.938 -14.522 1.00 14.78 182 VAL A CA 1
ATOM 1475 C C . VAL A 1 182 ? -3.957 0.120 -13.268 1.00 15.09 182 VAL A C 1
ATOM 1476 O O . VAL A 1 182 ? -4.110 0.611 -12.137 1.00 16.10 182 VAL A O 1
ATOM 1480 N N . GLY A 1 183 ? -3.544 -1.125 -13.480 1.00 15.57 183 GLY A N 1
ATOM 1481 C CA . GLY A 1 183 ? -3.154 -2.019 -12.387 1.00 15.65 183 GLY A CA 1
ATOM 1482 C C . GLY A 1 183 ? -4.270 -2.857 -11.797 1.00 16.01 183 GLY A C 1
ATOM 1483 O O . GLY A 1 183 ? -4.011 -3.658 -10.894 1.00 16.45 183 GLY A O 1
ATOM 1484 N N . VAL A 1 184 ? -5.506 -2.661 -12.267 1.00 15.33 184 VAL A N 1
ATOM 1485 C CA . VAL A 1 184 ? -6.615 -3.536 -11.891 1.00 15.68 184 VAL A CA 1
ATOM 1486 C C . VAL A 1 184 ? -6.345 -4.973 -12.341 1.00 15.99 184 VAL A C 1
ATOM 1487 O O . VAL A 1 184 ? -6.006 -5.231 -13.503 1.00 15.92 184 VAL A O 1
ATOM 1491 N N . VAL A 1 185 ? -6.487 -5.899 -11.403 1.00 16.53 185 VAL A N 1
ATOM 1492 C CA . VAL A 1 185 ? -6.338 -7.323 -11.684 1.00 16.88 185 VAL A CA 1
ATOM 1493 C C . VAL A 1 185 ? -7.556 -8.041 -11.117 1.00 17.36 185 VAL A C 1
ATOM 1494 O O . VAL A 1 185 ? -7.865 -7.927 -9.928 1.00 17.90 185 VAL A O 1
ATOM 1498 N N . ILE A 1 186 ? -8.251 -8.778 -11.978 1.00 17.24 186 ILE A N 1
ATOM 1499 C CA . ILE A 1 186 ? -9.449 -9.509 -11.567 1.00 17.42 186 ILE A CA 1
ATOM 1500 C C . ILE A 1 186 ? -9.273 -10.954 -12.053 1.00 17.73 186 ILE A C 1
ATOM 1501 O O . ILE A 1 186 ? -9.223 -11.205 -13.256 1.00 18.70 186 ILE A O 1
ATOM 1506 N N . GLY A 1 187 ? -9.159 -11.889 -11.113 1.00 18.07 187 GLY A N 1
ATOM 1507 C CA . GLY A 1 187 ? -8.800 -13.278 -11.414 1.00 17.61 187 GLY A CA 1
ATOM 1508 C C . GLY A 1 187 ? -9.863 -14.175 -12.026 1.00 17.76 187 GLY A C 1
ATOM 1509 O O . GLY A 1 187 ? -11.063 -13.847 -12.077 1.00 17.72 187 GLY A O 1
ATOM 1510 N N . GLU A 1 188 ? -9.397 -15.334 -12.481 1.00 17.72 188 GLU A N 1
ATOM 1511 C CA . GLU A 1 188 ? -10.207 -16.320 -13.184 1.00 18.60 188 GLU A CA 1
ATOM 1512 C C . GLU A 1 188 ? -11.493 -16.728 -12.459 1.00 18.81 188 GLU A C 1
ATOM 1513 O O . GLU A 1 188 ? -12.502 -17.017 -13.091 1.00 19.23 188 GLU A O 1
ATOM 1519 N N . THR A 1 189 ? -11.441 -16.783 -11.132 1.00 19.29 189 THR A N 1
ATOM 1520 C CA . THR A 1 189 ? -12.578 -17.281 -10.368 1.00 20.16 189 THR A CA 1
ATOM 1521 C C . THR A 1 189 ? -13.203 -16.189 -9.508 1.00 20.29 189 THR A C 1
ATOM 1522 O O . THR A 1 189 ? -13.981 -16.470 -8.592 1.00 20.78 189 THR A O 1
ATOM 1526 N N . ALA A 1 190 ? -12.870 -14.939 -9.817 1.00 20.16 190 ALA A N 1
ATOM 1527 C CA . ALA A 1 190 ? -13.501 -13.805 -9.150 1.00 20.07 190 ALA A CA 1
ATOM 1528 C C . ALA A 1 190 ? -14.976 -13.725 -9.530 1.00 19.87 190 ALA A C 1
ATOM 1529 O O . ALA A 1 190 ? -15.347 -13.994 -10.669 1.00 20.16 190 ALA A O 1
ATOM 1531 N N . ILE A 1 191 ? -15.820 -13.385 -8.565 1.00 20.00 191 ILE A N 1
ATOM 1532 C CA . ILE A 1 191 ? -17.247 -13.173 -8.818 1.00 20.53 191 ILE A CA 1
ATOM 1533 C C . ILE A 1 191 ? -17.597 -11.791 -8.281 1.00 20.55 191 ILE A C 1
ATOM 1534 O O . ILE A 1 191 ? -17.317 -11.487 -7.124 1.00 21.48 191 ILE A O 1
ATOM 1539 N N . ILE A 1 192 ? -18.210 -10.960 -9.121 1.00 20.47 192 ILE A N 1
ATOM 1540 C CA . ILE A 1 192 ? -18.489 -9.575 -8.760 1.00 20.27 192 ILE A CA 1
ATOM 1541 C C . ILE A 1 192 ? -19.956 -9.253 -9.022 1.00 20.30 192 ILE A C 1
ATOM 1542 O O . ILE A 1 192 ? -20.462 -9.484 -10.116 1.00 20.53 192 ILE A O 1
ATOM 1547 N N . GLY A 1 193 ? -20.631 -8.701 -8.024 1.00 20.30 193 GLY A N 1
ATOM 1548 C CA . GLY A 1 193 ? -22.043 -8.381 -8.150 1.00 20.64 193 GLY A CA 1
ATOM 1549 C C . GLY A 1 193 ? -22.311 -7.097 -8.916 1.00 21.18 193 GLY A C 1
ATOM 1550 O O . GLY A 1 193 ? -21.429 -6.567 -9.608 1.00 20.78 193 GLY A O 1
ATOM 1551 N N . GLU A 1 194 ? -23.539 -6.603 -8.785 1.00 21.01 194 GLU A N 1
ATOM 1552 C CA . GLU A 1 194 ? -24.002 -5.392 -9.450 1.00 21.07 194 GLU A CA 1
ATOM 1553 C C . GLU A 1 194 ? -23.412 -4.157 -8.779 1.00 20.63 194 GLU A C 1
ATOM 1554 O O . GLU A 1 194 ? -23.101 -4.186 -7.586 1.00 20.22 194 GLU A O 1
ATOM 1560 N N . TRP A 1 195 ? -23.272 -3.070 -9.539 1.00 20.56 195 TRP A N 1
ATOM 1561 C CA . TRP A 1 195 ? -22.844 -1.785 -8.989 1.00 20.57 195 TRP A CA 1
ATOM 1562 C C . TRP A 1 195 ? -21.510 -1.847 -8.251 1.00 20.74 195 TRP A C 1
ATOM 1563 O O . TRP A 1 195 ? -21.379 -1.355 -7.128 1.00 21.53 195 TRP A O 1
ATOM 1574 N N . CYS A 1 196 ? -20.521 -2.465 -8.884 1.00 20.56 196 CYS A N 1
ATOM 1575 C CA . CYS A 1 196 ? -19.176 -2.480 -8.335 1.00 20.28 196 CYS A CA 1
ATOM 1576 C C . CYS A 1 196 ? -18.400 -1.331 -8.947 1.00 19.88 196 CYS A C 1
ATOM 1577 O O . CYS A 1 196 ? -18.399 -1.146 -10.169 1.00 19.77 196 CYS A O 1
ATOM 1580 N N . ARG A 1 197 ? -17.785 -0.532 -8.085 1.00 19.40 197 ARG A N 1
ATOM 1581 C CA . ARG A 1 197 ? -16.954 0.583 -8.508 1.00 19.32 197 ARG A CA 1
ATOM 1582 C C . ARG A 1 197 ? -15.521 0.310 -8.082 1.00 19.28 197 ARG A C 1
ATOM 1583 O O . ARG A 1 197 ? -15.240 0.171 -6.893 1.00 18.84 197 ARG A O 1
ATOM 1591 N N . ILE A 1 198 ? -14.620 0.231 -9.055 1.00 18.71 198 ILE A N 1
ATOM 1592 C CA . ILE A 1 198 ? -13.232 -0.170 -8.806 1.00 19.24 198 ILE A CA 1
ATOM 1593 C C . ILE A 1 198 ? -12.261 0.879 -9.330 1.00 19.21 198 ILE A C 1
ATOM 1594 O O . ILE A 1 198 ? -12.396 1.347 -10.461 1.00 20.17 198 ILE A O 1
ATOM 1599 N N . TYR A 1 199 ? -11.273 1.217 -8.509 1.00 18.52 199 TYR A N 1
ATOM 1600 C CA . TYR A 1 199 ? -10.245 2.176 -8.864 1.00 17.82 199 TYR A CA 1
ATOM 1601 C C . TYR A 1 199 ? -8.917 1.538 -9.286 1.00 17.72 199 TYR A C 1
ATOM 1602 O O . TYR A 1 199 ? -8.730 0.304 -9.226 1.00 17.19 199 TYR A O 1
ATOM 1611 N N . GLN A 1 200 ? -8.004 2.405 -9.712 1.00 17.65 200 GLN A N 1
ATOM 1612 C CA . GLN A 1 200 ? -6.673 2.019 -10.157 1.00 17.84 200 GLN A CA 1
ATOM 1613 C C . GLN A 1 200 ? -5.987 1.131 -9.120 1.00 18.29 200 GLN A C 1
ATOM 1614 O O . GLN A 1 200 ? -6.225 1.279 -7.915 1.00 17.96 200 GLN A O 1
ATOM 1620 N N . SER A 1 201 ? -5.184 0.185 -9.601 1.00 18.70 201 SER A N 1
ATOM 1621 C CA . SER A 1 201 ? -4.330 -0.644 -8.749 1.00 19.58 201 SER A CA 1
ATOM 1622 C C . SER A 1 201 ? -5.052 -1.584 -7.779 1.00 19.89 201 SER A C 1
ATOM 1623 O O . SER A 1 201 ? -4.455 -2.038 -6.791 1.00 20.67 201 SER A O 1
ATOM 1626 N N . VAL A 1 202 ? -6.314 -1.893 -8.072 1.00 19.35 202 VAL A N 1
ATOM 1627 C CA . VAL A 1 202 ? -7.087 -2.821 -7.247 1.00 19.15 202 VAL A CA 1
ATOM 1628 C C . VAL A 1 202 ? -6.898 -4.243 -7.727 1.00 19.35 202 VAL A C 1
ATOM 1629 O O . VAL A 1 202 ? -7.055 -4.527 -8.917 1.00 19.73 202 VAL A O 1
ATOM 1633 N N . THR A 1 203 ? -6.558 -5.129 -6.801 1.00 19.55 203 THR A N 1
ATOM 1634 C CA . THR A 1 203 ? -6.536 -6.562 -7.090 1.00 19.67 203 THR A CA 1
ATOM 1635 C C . THR A 1 203 ? -7.711 -7.286 -6.445 1.00 20.62 203 THR A C 1
ATOM 1636 O O . THR A 1 203 ? -7.943 -7.169 -5.236 1.00 21.16 203 THR A O 1
ATOM 1640 N N . LEU A 1 204 ? -8.451 -8.016 -7.275 1.00 20.77 204 LEU A N 1
ATOM 1641 C CA . LEU A 1 204 ? -9.418 -9.009 -6.823 1.00 21.90 204 LEU A CA 1
ATOM 1642 C C . LEU A 1 204 ? -8.868 -10.334 -7.304 1.00 22.23 204 LEU A C 1
ATOM 1643 O O . LEU A 1 204 ? -9.201 -10.792 -8.392 1.00 22.55 204 LEU A O 1
ATOM 1648 N N . GLY A 1 205 ? -7.988 -10.924 -6.503 1.00 22.77 205 GLY A N 1
ATOM 1649 C CA . GLY A 1 205 ? -7.168 -12.019 -6.994 1.00 23.44 205 GLY A CA 1
ATOM 1650 C C . GLY A 1 205 ? -6.595 -12.936 -5.944 1.00 23.72 205 GLY A C 1
ATOM 1651 O O . GLY A 1 205 ? -7.239 -13.223 -4.937 1.00 23.70 205 GLY A O 1
ATOM 1652 N N . ALA A 1 206 ? -5.378 -13.407 -6.209 1.00 24.58 206 ALA A N 1
ATOM 1653 C CA . ALA A 1 206 ? -4.703 -14.360 -5.350 1.00 25.09 206 ALA A CA 1
ATOM 1654 C C . ALA A 1 206 ? -3.192 -14.214 -5.467 1.00 26.04 206 ALA A C 1
ATOM 1655 O O . ALA A 1 206 ? -2.687 -13.707 -6.471 1.00 25.75 206 ALA A O 1
ATOM 1657 N N . MET A 1 207 ? -2.487 -14.655 -4.427 1.00 26.95 207 MET A N 1
ATOM 1658 C CA . MET A 1 207 ? -1.031 -14.770 -4.441 1.00 28.16 207 MET A CA 1
ATOM 1659 C C . MET A 1 207 ? -0.645 -16.194 -4.129 1.00 28.27 207 MET A C 1
ATOM 1660 O O . MET A 1 207 ? -1.310 -16.856 -3.334 1.00 28.54 207 MET A O 1
ATOM 1665 N N . HIS A 1 208 ? 0.451 -16.658 -4.718 1.00 28.23 208 HIS A N 1
ATOM 1666 C CA . HIS A 1 208 ? 0.918 -18.002 -4.437 1.00 28.68 208 HIS A CA 1
ATOM 1667 C C . HIS A 1 208 ? 2.374 -18.022 -4.009 1.00 29.41 208 HIS A C 1
ATOM 1668 O O . HIS A 1 208 ? 3.289 -17.897 -4.822 1.00 29.13 208 HIS A O 1
ATOM 1675 N N . PHE A 1 209 ? 2.567 -18.162 -2.705 1.00 30.51 209 PHE A N 1
ATOM 1676 C CA . PHE A 1 209 ? 3.904 -18.282 -2.152 1.00 31.71 209 PHE A CA 1
ATOM 1677 C C . PHE A 1 209 ? 4.479 -19.639 -2.508 1.00 32.22 209 PHE A C 1
ATOM 1678 O O . PHE A 1 209 ? 3.804 -20.671 -2.395 1.00 31.93 209 PHE A O 1
ATOM 1686 N N . GLN A 1 210 ? 5.730 -19.620 -2.957 1.00 33.05 210 GLN A N 1
ATOM 1687 C CA . GLN A 1 210 ? 6.364 -20.809 -3.494 1.00 33.87 210 GLN A CA 1
ATOM 1688 C C . GLN A 1 210 ? 6.385 -21.959 -2.499 1.00 34.84 210 GLN A C 1
ATOM 1689 O O . GLN A 1 210 ? 6.918 -21.839 -1.392 1.00 35.14 210 GLN A O 1
ATOM 1695 N N . GLU A 1 211 ? 5.749 -23.051 -2.901 1.00 35.80 211 GLU A N 1
ATOM 1696 C CA . GLU A 1 211 ? 5.917 -24.333 -2.254 1.00 36.73 211 GLU A CA 1
ATOM 1697 C C . GLU A 1 211 ? 6.835 -25.104 -3.178 1.00 37.25 211 GLU A C 1
ATOM 1698 O O . GLU A 1 211 ? 6.390 -25.617 -4.205 1.00 37.75 211 GLU A O 1
ATOM 1700 N N . GLU A 1 212 ? 8.128 -25.133 -2.857 1.00 37.71 212 GLU A N 1
ATOM 1701 C CA . GLU A 1 212 ? 9.063 -25.959 -3.626 1.00 37.91 212 GLU A CA 1
ATOM 1702 C C . GLU A 1 212 ? 9.414 -27.265 -2.892 1.00 37.90 212 GLU A C 1
ATOM 1703 O O . GLU A 1 212 ? 10.195 -27.258 -1.934 1.00 38.23 212 GLU A O 1
ATOM 1709 N N . GLY A 1 213 ? 8.818 -28.382 -3.312 1.00 37.77 213 GLY A N 1
ATOM 1710 C CA . GLY A 1 213 ? 7.729 -28.419 -4.298 1.00 37.38 213 GLY A CA 1
ATOM 1711 C C . GLY A 1 213 ? 8.038 -27.875 -5.684 1.00 36.85 213 GLY A C 1
ATOM 1712 O O . GLY A 1 213 ? 9.206 -27.776 -6.084 1.00 37.23 213 GLY A O 1
ATOM 1713 N N . GLY A 1 214 ? 6.980 -27.522 -6.412 1.00 36.04 214 GLY A N 1
ATOM 1714 C CA . GLY A 1 214 ? 7.109 -26.982 -7.761 1.00 34.92 214 GLY A CA 1
ATOM 1715 C C . GLY A 1 214 ? 5.820 -26.479 -8.386 1.00 33.60 214 GLY A C 1
ATOM 1716 O O . GLY A 1 214 ? 5.638 -25.266 -8.531 1.00 34.43 214 GLY A O 1
ATOM 1717 N N . VAL A 1 215 ? 4.916 -27.401 -8.727 1.00 32.24 215 VAL A N 1
ATOM 1718 C CA . VAL A 1 215 ? 3.794 -27.110 -9.643 1.00 30.61 215 VAL A CA 1
ATOM 1719 C C . VAL A 1 215 ? 2.409 -26.979 -8.983 1.00 29.82 215 VAL A C 1
ATOM 1720 O O . VAL A 1 215 ? 1.807 -27.975 -8.552 1.00 29.79 215 VAL A O 1
ATOM 1724 N N . ILE A 1 216 ? 1.890 -25.754 -8.953 1.00 28.50 216 ILE A N 1
ATOM 1725 C CA . ILE A 1 216 ? 0.650 -25.465 -8.224 1.00 27.72 216 ILE A CA 1
ATOM 1726 C C . ILE A 1 216 ? -0.569 -26.118 -8.863 1.00 27.12 216 ILE A C 1
ATOM 1727 O O . ILE A 1 216 ? -0.620 -26.293 -10.084 1.00 26.11 216 ILE A O 1
ATOM 1732 N N . LYS A 1 217 ? -1.525 -26.498 -8.011 1.00 26.65 217 LYS A N 1
ATOM 1733 C CA . LYS A 1 217 ? -2.807 -27.069 -8.423 1.00 26.48 217 LYS A CA 1
ATOM 1734 C C . LYS A 1 217 ? -3.458 -26.192 -9.480 1.00 26.03 217 LYS A C 1
ATOM 1735 O O . LYS A 1 217 ? -3.426 -24.968 -9.378 1.00 25.76 217 LYS A O 1
ATOM 1741 N N . ARG A 1 218 ? -4.036 -26.818 -10.499 1.00 25.49 218 ARG A N 1
ATOM 1742 C CA . ARG A 1 218 ? -4.691 -26.054 -11.553 1.00 25.02 218 ARG A CA 1
ATOM 1743 C C . ARG A 1 218 ? -6.090 -25.662 -11.129 1.00 24.74 218 ARG A C 1
ATOM 1744 O O . ARG A 1 218 ? -6.835 -26.477 -10.583 1.00 24.19 218 ARG A O 1
ATOM 1752 N N . GLY A 1 219 ? -6.424 -24.399 -11.371 1.00 24.49 219 GLY A N 1
ATOM 1753 C CA . GLY A 1 219 ? -7.782 -23.897 -11.187 1.00 24.31 219 GLY A CA 1
ATOM 1754 C C . GLY A 1 219 ? -8.292 -23.886 -9.760 1.00 24.19 219 GLY A C 1
ATOM 1755 O O . GLY A 1 219 ? -7.541 -23.623 -8.818 1.00 24.31 219 GLY A O 1
ATOM 1756 N N . THR A 1 220 ? -9.580 -24.195 -9.627 1.00 24.45 220 THR A N 1
ATOM 1757 C CA . THR A 1 220 ? -10.360 -24.106 -8.380 1.00 24.78 220 THR A CA 1
ATOM 1758 C C . THR A 1 220 ? -10.645 -22.673 -7.949 1.00 24.37 220 THR A C 1
ATOM 1759 O O . THR A 1 220 ? -9.889 -21.751 -8.262 1.00 23.75 220 THR A O 1
ATOM 1763 N N . LYS A 1 221 ? -11.744 -22.510 -7.214 1.00 24.47 221 LYS A N 1
ATOM 1764 C CA . LYS A 1 221 ? -12.160 -21.216 -6.688 1.00 24.49 221 LYS A CA 1
ATOM 1765 C C . LYS A 1 221 ? -11.117 -20.712 -5.692 1.00 24.63 221 LYS A C 1
ATOM 1766 O O . LYS A 1 221 ? -10.862 -21.341 -4.657 1.00 25.36 221 LYS A O 1
ATOM 1772 N N . ARG A 1 222 ? -10.506 -19.574 -6.018 1.00 23.84 222 ARG A N 1
ATOM 1773 C CA . ARG A 1 222 ? -9.334 -19.088 -5.283 1.00 23.17 222 ARG A CA 1
ATOM 1774 C C . ARG A 1 222 ? -9.231 -17.560 -5.277 1.00 22.86 222 ARG A C 1
ATOM 1775 O O . ARG A 1 222 ? -8.266 -17.001 -4.748 1.00 23.17 222 ARG A O 1
ATOM 1783 N N . HIS A 1 223 ? -10.221 -16.905 -5.880 1.00 22.52 223 HIS A N 1
ATOM 1784 C CA . HIS A 1 223 ? -10.280 -15.448 -5.964 1.00 22.20 223 HIS A CA 1
ATOM 1785 C C . HIS A 1 223 ? -11.552 -14.964 -5.243 1.00 22.16 223 HIS A C 1
ATOM 1786 O O . HIS A 1 223 ? -12.477 -15.757 -5.024 1.00 21.39 223 HIS A O 1
ATOM 1793 N N . PRO A 1 224 ? -11.610 -13.668 -4.870 1.00 22.27 224 PRO A N 1
ATOM 1794 C CA . PRO A 1 224 ? -12.729 -13.189 -4.052 1.00 22.57 224 PRO A CA 1
ATOM 1795 C C . PRO A 1 224 ? -14.107 -13.257 -4.704 1.00 22.58 224 PRO A C 1
ATOM 1796 O O . PRO A 1 224 ? -14.232 -13.257 -5.930 1.00 22.18 224 PRO A O 1
ATOM 1800 N N . THR A 1 225 ? -15.132 -13.325 -3.862 1.00 23.02 225 THR A N 1
ATOM 1801 C CA . THR A 1 225 ? -16.507 -13.102 -4.274 1.00 23.45 225 THR A CA 1
ATOM 1802 C C . THR A 1 225 ? -16.930 -11.789 -3.636 1.00 23.87 225 THR A C 1
ATOM 1803 O O . THR A 1 225 ? -16.724 -11.568 -2.436 1.00 24.21 225 THR A O 1
ATOM 1807 N N . VAL A 1 226 ? -17.494 -10.914 -4.458 1.00 23.55 226 VAL A N 1
ATOM 1808 C CA . VAL A 1 226 ? -17.864 -9.570 -4.047 1.00 23.60 226 VAL A CA 1
ATOM 1809 C C . VAL A 1 226 ? -19.358 -9.375 -4.319 1.00 23.29 226 VAL A C 1
ATOM 1810 O O . VAL A 1 226 ? -19.854 -9.749 -5.382 1.00 23.50 226 VAL A O 1
ATOM 1814 N N . GLY A 1 227 ? -20.072 -8.812 -3.346 1.00 23.46 227 GLY A N 1
ATOM 1815 C CA . GLY A 1 227 ? -21.519 -8.583 -3.454 1.00 23.48 227 GLY A CA 1
ATOM 1816 C C . GLY A 1 227 ? -21.874 -7.358 -4.277 1.00 23.69 227 GLY A C 1
ATOM 1817 O O . GLY A 1 227 ? -21.122 -6.962 -5.178 1.00 23.60 227 GLY A O 1
ATOM 1818 N N . ASP A 1 228 ? -23.026 -6.763 -3.970 1.00 23.37 228 ASP A N 1
ATOM 1819 C CA . ASP A 1 228 ? -23.543 -5.605 -4.702 1.00 23.42 228 ASP A CA 1
ATOM 1820 C C . ASP A 1 228 ? -23.182 -4.295 -4.012 1.00 23.48 228 ASP A C 1
ATOM 1821 O O . ASP A 1 228 ? -22.976 -4.259 -2.797 1.00 23.82 228 ASP A O 1
ATOM 1826 N N . TYR A 1 229 ? -23.086 -3.222 -4.792 1.00 23.23 229 TYR A N 1
ATOM 1827 C CA . TYR A 1 229 ? -22.814 -1.886 -4.256 1.00 23.50 229 TYR A CA 1
ATOM 1828 C C . TYR A 1 229 ? -21.520 -1.813 -3.436 1.00 23.14 229 TYR A C 1
ATOM 1829 O O . TYR A 1 229 ? -21.479 -1.216 -2.351 1.00 23.09 229 TYR A O 1
ATOM 1838 N N . VAL A 1 230 ? -20.470 -2.429 -3.969 1.00 22.72 230 VAL A N 1
ATOM 1839 C CA . VAL A 1 230 ? -19.159 -2.419 -3.345 1.00 22.22 230 VAL A CA 1
ATOM 1840 C C . VAL A 1 230 ? -18.271 -1.412 -4.055 1.00 22.15 230 VAL A C 1
ATOM 1841 O O . VAL A 1 230 ? -18.260 -1.343 -5.291 1.00 22.33 230 VAL A O 1
ATOM 1845 N N . THR A 1 231 ? -17.548 -0.623 -3.267 1.00 21.69 231 THR A N 1
ATOM 1846 C CA . THR A 1 231 ? -16.549 0.302 -3.802 1.00 21.71 231 THR A CA 1
ATOM 1847 C C . THR A 1 231 ? -15.172 -0.084 -3.288 1.00 22.00 231 THR A C 1
ATOM 1848 O O . THR A 1 231 ? -14.958 -0.209 -2.075 1.00 22.40 231 THR A O 1
ATOM 1852 N N . ILE A 1 232 ? -14.232 -0.274 -4.211 1.00 21.58 232 ILE A N 1
ATOM 1853 C CA . ILE A 1 232 ? -12.900 -0.720 -3.833 1.00 21.66 232 ILE A CA 1
ATOM 1854 C C . ILE A 1 232 ? -11.887 0.359 -4.175 1.00 21.75 232 ILE A C 1
ATOM 1855 O O . ILE A 1 232 ? -11.629 0.635 -5.349 1.00 22.08 232 ILE A O 1
ATOM 1860 N N . GLY A 1 233 ? -11.328 0.966 -3.133 1.00 21.99 233 GLY A N 1
ATOM 1861 C CA . GLY A 1 233 ? -10.461 2.128 -3.273 1.00 21.77 233 GLY A CA 1
ATOM 1862 C C . GLY A 1 233 ? -9.099 1.826 -3.853 1.00 21.92 233 GLY A C 1
ATOM 1863 O O . GLY A 1 233 ? -8.683 0.666 -3.916 1.00 21.72 233 GLY A O 1
ATOM 1864 N N . THR A 1 234 ? -8.420 2.889 -4.276 1.00 22.59 234 THR A N 1
ATOM 1865 C CA . THR A 1 234 ? -7.118 2.814 -4.926 1.00 23.54 234 THR A CA 1
ATOM 1866 C C . THR A 1 234 ? -6.103 1.975 -4.156 1.00 23.24 234 THR A C 1
ATOM 1867 O O . THR A 1 234 ? -5.860 2.216 -2.972 1.00 23.05 234 THR A O 1
ATOM 1871 N N . GLY A 1 235 ? -5.513 0.997 -4.841 1.00 22.96 235 GLY A N 1
ATOM 1872 C CA . GLY A 1 235 ? -4.419 0.206 -4.280 1.00 23.03 235 GLY A CA 1
ATOM 1873 C C . GLY A 1 235 ? -4.826 -0.962 -3.400 1.00 23.08 235 GLY A C 1
ATOM 1874 O O . GLY A 1 235 ? -3.968 -1.718 -2.932 1.00 23.64 235 GLY A O 1
ATOM 1875 N N . ALA A 1 236 ? -6.128 -1.119 -3.175 1.00 23.59 236 ALA A N 1
ATOM 1876 C CA . ALA A 1 236 ? -6.626 -2.197 -2.317 1.00 23.45 236 ALA A CA 1
ATOM 1877 C C . ALA A 1 236 ? -6.315 -3.564 -2.921 1.00 23.67 236 ALA A C 1
ATOM 1878 O O . ALA A 1 236 ? -6.517 -3.780 -4.122 1.00 23.91 236 ALA A O 1
ATOM 1880 N N . LYS A 1 237 ? -5.789 -4.467 -2.092 1.00 23.64 237 LYS A N 1
ATOM 1881 C CA . LYS A 1 237 ? -5.441 -5.823 -2.519 1.00 23.98 237 LYS A CA 1
ATOM 1882 C C . LYS A 1 237 ? -6.325 -6.826 -1.792 1.00 24.42 237 LYS A C 1
ATOM 1883 O O . LYS A 1 237 ? -6.108 -7.124 -0.613 1.00 24.76 237 LYS A O 1
ATOM 1889 N N . VAL A 1 238 ? -7.312 -7.345 -2.508 1.00 24.57 238 VAL A N 1
ATOM 1890 C CA . VAL A 1 238 ? -8.279 -8.282 -1.940 1.00 24.84 238 VAL A CA 1
ATOM 1891 C C . VAL A 1 238 ? -7.938 -9.666 -2.467 1.00 25.04 238 VAL A C 1
ATOM 1892 O O . VAL A 1 238 ? -8.068 -9.935 -3.666 1.00 24.92 238 VAL A O 1
ATOM 1896 N N . LEU A 1 239 ? -7.469 -10.537 -1.575 1.00 25.29 239 LEU A N 1
ATOM 1897 C CA . LEU A 1 239 ? -6.844 -11.777 -2.008 1.00 25.60 239 LEU A CA 1
ATOM 1898 C C . LEU A 1 239 ? -7.434 -13.029 -1.378 1.00 25.88 239 LEU A C 1
ATOM 1899 O O . LEU A 1 239 ? -7.768 -13.048 -0.193 1.00 26.34 239 LEU A O 1
ATOM 1904 N N . GLY A 1 240 ? -7.549 -14.075 -2.190 1.00 25.81 240 GLY A N 1
ATOM 1905 C CA . GLY A 1 240 ? -7.959 -15.387 -1.706 1.00 25.76 240 GLY A CA 1
ATOM 1906 C C . GLY A 1 240 ? -9.424 -15.690 -1.935 1.00 25.53 240 GLY A C 1
ATOM 1907 O O . GLY A 1 240 ? -10.198 -14.821 -2.361 1.00 25.12 240 GLY A O 1
ATOM 1908 N N . ASN A 1 241 ? -9.801 -16.934 -1.648 1.00 25.60 241 ASN A N 1
ATOM 1909 C CA . ASN A 1 241 ? -11.182 -17.376 -1.765 1.00 26.06 241 ASN A CA 1
ATOM 1910 C C . ASN A 1 241 ? -11.979 -16.850 -0.572 1.00 26.25 241 ASN A C 1
ATOM 1911 O O . ASN A 1 241 ? -12.318 -17.594 0.353 1.00 26.20 241 ASN A O 1
ATOM 1916 N N . ILE A 1 242 ? -12.266 -15.554 -0.610 1.00 26.49 242 ILE A N 1
ATOM 1917 C CA . ILE A 1 242 ? -12.926 -14.857 0.487 1.00 26.73 242 ILE A CA 1
ATOM 1918 C C . ILE A 1 242 ? -14.199 -14.191 -0.020 1.00 27.33 242 ILE A C 1
ATOM 1919 O O . ILE A 1 242 ? -14.360 -13.984 -1.225 1.00 27.34 242 ILE A O 1
ATOM 1924 N N . ILE A 1 243 ? -15.100 -13.857 0.900 1.00 27.70 243 ILE A N 1
ATOM 1925 C CA . ILE A 1 243 ? -16.363 -13.227 0.535 1.00 28.15 243 ILE A CA 1
ATOM 1926 C C . ILE A 1 243 ? -16.435 -11.804 1.070 1.00 28.43 243 ILE A C 1
ATOM 1927 O O . ILE A 1 243 ? -16.274 -11.565 2.272 1.00 28.64 243 ILE A O 1
ATOM 1932 N N . VAL A 1 244 ? -16.644 -10.865 0.153 1.00 28.49 244 VAL A N 1
ATOM 1933 C CA . VAL A 1 244 ? -16.953 -9.488 0.502 1.00 28.41 244 VAL A CA 1
ATOM 1934 C C . VAL A 1 244 ? -18.460 -9.281 0.318 1.00 28.47 244 VAL A C 1
ATOM 1935 O O . VAL A 1 244 ? -19.024 -9.577 -0.746 1.00 28.55 244 VAL A O 1
ATOM 1939 N N . GLY A 1 245 ? -19.113 -8.795 1.368 1.00 28.59 245 GLY A N 1
ATOM 1940 C CA . GLY A 1 245 ? -20.560 -8.608 1.356 1.00 28.41 245 GLY A CA 1
ATOM 1941 C C . GLY A 1 245 ? -20.993 -7.418 0.522 1.00 28.51 245 GLY A C 1
ATOM 1942 O O . GLY A 1 245 ? -20.160 -6.744 -0.092 1.00 28.83 245 GLY A O 1
ATOM 1943 N N . SER A 1 246 ? -22.297 -7.158 0.505 1.00 28.46 246 SER A N 1
ATOM 1944 C CA . SER A 1 246 ? -22.847 -6.023 -0.227 1.00 28.29 246 SER A CA 1
ATOM 1945 C C . SER A 1 246 ? -22.652 -4.733 0.561 1.00 28.36 246 SER A C 1
ATOM 1946 O O . SER A 1 246 ? -22.372 -4.771 1.764 1.00 27.99 246 SER A O 1
ATOM 1949 N N . HIS A 1 247 ? -22.779 -3.598 -0.126 1.00 28.47 247 HIS A N 1
ATOM 1950 C CA . HIS A 1 247 ? -22.669 -2.274 0.498 1.00 28.76 247 HIS A CA 1
ATOM 1951 C C . HIS A 1 247 ? -21.407 -2.155 1.370 1.00 29.09 247 HIS A C 1
ATOM 1952 O O . HIS A 1 247 ? -21.461 -1.716 2.522 1.00 29.61 247 HIS A O 1
ATOM 1959 N N . VAL A 1 248 ? -20.277 -2.571 0.801 1.00 28.86 248 VAL A N 1
ATOM 1960 C CA . VAL A 1 248 ? -18.981 -2.490 1.461 1.00 28.85 248 VAL A CA 1
ATOM 1961 C C . VAL A 1 248 ? -18.137 -1.395 0.802 1.00 29.01 248 VAL A C 1
ATOM 1962 O O . VAL A 1 248 ? -18.093 -1.286 -0.423 1.00 28.97 248 VAL A O 1
ATOM 1966 N N . ARG A 1 249 ? -17.502 -0.572 1.631 1.00 29.06 249 ARG A N 1
ATOM 1967 C CA . ARG A 1 249 ? -16.554 0.440 1.174 1.00 29.39 249 ARG A CA 1
ATOM 1968 C C . ARG A 1 249 ? -15.152 0.017 1.608 1.00 29.40 249 ARG A C 1
ATOM 1969 O O . ARG A 1 249 ? -14.915 -0.246 2.791 1.00 29.65 249 ARG A O 1
ATOM 1977 N N . ILE A 1 250 ? -14.231 -0.077 0.652 1.00 29.54 250 ILE A N 1
ATOM 1978 C CA . ILE A 1 250 ? -12.849 -0.450 0.958 1.00 29.69 250 ILE A CA 1
ATOM 1979 C C . ILE A 1 250 ? -11.906 0.721 0.704 1.00 30.08 250 ILE A C 1
ATOM 1980 O O . ILE A 1 250 ? -11.883 1.281 -0.395 1.00 29.96 250 ILE A O 1
ATOM 1985 N N . GLY A 1 251 ? -11.137 1.082 1.731 1.00 30.52 251 GLY A N 1
ATOM 1986 C CA . GLY A 1 251 ? -10.229 2.233 1.677 1.00 31.22 251 GLY A CA 1
ATOM 1987 C C . GLY A 1 251 ? -8.948 2.004 0.898 1.00 31.57 251 GLY A C 1
ATOM 1988 O O . GLY A 1 251 ? -8.617 0.868 0.530 1.00 31.87 251 GLY A O 1
ATOM 1989 N N . ALA A 1 252 ? -8.216 3.090 0.655 1.00 31.99 252 ALA A N 1
ATOM 1990 C CA . ALA A 1 252 ? -7.002 3.045 -0.166 1.00 32.34 252 ALA A CA 1
ATOM 1991 C C . ALA A 1 252 ? -5.906 2.151 0.432 1.00 32.48 252 ALA A C 1
ATOM 1992 O O . ALA A 1 252 ? -5.746 2.072 1.651 1.00 32.68 252 ALA A O 1
ATOM 1994 N N . ASN A 1 253 ? -5.174 1.467 -0.445 1.00 32.87 253 ASN A N 1
ATOM 1995 C CA . ASN A 1 253 ? -4.038 0.620 -0.067 1.00 33.14 253 ASN A CA 1
ATOM 1996 C C . ASN A 1 253 ? -4.336 -0.512 0.927 1.00 33.34 253 ASN A C 1
ATOM 1997 O O . ASN A 1 253 ? -3.416 -1.070 1.523 1.00 33.22 253 ASN A O 1
ATOM 2002 N N . CYS A 1 254 ? -5.611 -0.855 1.094 1.00 33.87 254 CYS A N 1
ATOM 2003 C CA . CYS A 1 254 ? -5.999 -1.889 2.053 1.00 34.70 254 CYS A CA 1
ATOM 2004 C C . CYS A 1 254 ? -5.614 -3.296 1.611 1.00 34.70 254 CYS A C 1
ATOM 2005 O O . CYS A 1 254 ? -5.684 -3.640 0.437 1.00 34.79 254 CYS A O 1
ATOM 2008 N N . TRP A 1 255 ? -5.211 -4.099 2.585 1.00 34.84 255 TRP A N 1
ATOM 2009 C CA . TRP A 1 255 ? -4.756 -5.454 2.366 1.00 35.06 255 TRP A CA 1
ATOM 2010 C C . TRP A 1 255 ? -5.790 -6.388 3.005 1.00 34.57 255 TRP A C 1
ATOM 2011 O O . TRP A 1 255 ? -5.830 -6.547 4.226 1.00 34.25 255 TRP A O 1
ATOM 2022 N N . ILE A 1 256 ? -6.647 -6.972 2.168 1.00 34.01 256 ILE A N 1
ATOM 2023 C CA . ILE A 1 256 ? -7.790 -7.761 2.649 1.00 33.92 256 ILE A CA 1
ATOM 2024 C C . ILE A 1 256 ? -7.638 -9.260 2.372 1.00 34.10 256 ILE A C 1
ATOM 2025 O O . ILE A 1 256 ? -7.556 -9.701 1.222 1.00 33.58 256 ILE A O 1
ATOM 2030 N N . ASP A 1 257 ? -7.618 -10.018 3.466 1.00 34.58 257 ASP A N 1
ATOM 2031 C CA . ASP A 1 257 ? -7.179 -11.405 3.500 1.00 35.23 257 ASP A CA 1
ATOM 2032 C C . ASP A 1 257 ? -8.298 -12.335 3.956 1.00 35.29 257 ASP A C 1
ATOM 2033 O O . ASP A 1 257 ? -8.181 -13.562 3.864 1.00 34.95 257 ASP A O 1
ATOM 2038 N N . ARG A 1 258 ? -9.372 -11.742 4.471 1.00 35.29 258 ARG A N 1
ATOM 2039 C CA . ARG A 1 258 ? -10.454 -12.498 5.089 1.00 35.55 258 ARG A CA 1
ATOM 2040 C C . ARG A 1 258 ? -11.799 -11.893 4.706 1.00 35.32 258 ARG A C 1
ATOM 2041 O O . ARG A 1 258 ? -11.862 -10.768 4.199 1.00 35.02 258 ARG A O 1
ATOM 2049 N N . ASP A 1 259 ? -12.869 -12.650 4.948 1.00 35.19 259 ASP A N 1
ATOM 2050 C CA . ASP A 1 259 ? -14.238 -12.184 4.735 1.00 35.25 259 ASP A CA 1
ATOM 2051 C C . ASP A 1 259 ? -14.477 -10.800 5.322 1.00 35.45 259 ASP A C 1
ATOM 2052 O O . ASP A 1 259 ? -13.970 -10.466 6.399 1.00 35.25 259 ASP A O 1
ATOM 2057 N N . VAL A 1 260 ? -15.235 -9.996 4.585 1.00 35.40 260 VAL A N 1
ATOM 2058 C CA . VAL A 1 260 ? -15.687 -8.695 5.055 1.00 35.87 260 VAL A CA 1
ATOM 2059 C C . VAL A 1 260 ? -17.204 -8.679 4.938 1.00 36.36 260 VAL A C 1
ATOM 2060 O O . VAL A 1 260 ? -17.752 -8.847 3.846 1.00 36.35 260 VAL A O 1
ATOM 2064 N N . ASP A 1 261 ? -17.875 -8.494 6.072 1.00 36.97 261 ASP A N 1
ATOM 2065 C CA . ASP A 1 261 ? -19.331 -8.559 6.120 1.00 37.71 261 ASP A CA 1
ATOM 2066 C C . ASP A 1 261 ? -19.997 -7.343 5.482 1.00 37.96 261 ASP A C 1
ATOM 2067 O O . ASP A 1 261 ? -19.396 -6.272 5.382 1.00 37.87 261 ASP A O 1
ATOM 2072 N N . SER A 1 262 ? -21.243 -7.536 5.052 1.00 38.47 262 SER A N 1
ATOM 2073 C CA . SER A 1 262 ? -22.052 -6.493 4.427 1.00 38.91 262 SER A CA 1
ATOM 2074 C C . SER A 1 262 ? -22.178 -5.228 5.276 1.00 39.26 262 SER A C 1
ATOM 207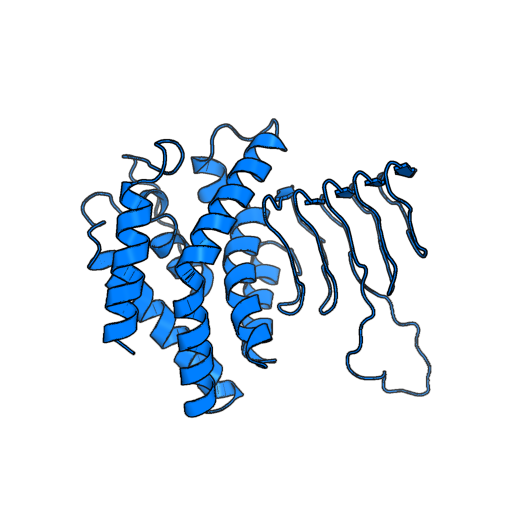5 O O . SER A 1 262 ? -22.022 -5.270 6.499 1.00 39.20 262 SER A O 1
ATOM 2078 N N . ASN A 1 263 ? -22.457 -4.111 4.602 1.00 39.77 263 ASN A N 1
ATOM 2079 C CA . ASN A 1 263 ? -22.702 -2.807 5.236 1.00 40.52 263 ASN A CA 1
ATOM 2080 C C . ASN A 1 263 ? -21.580 -2.355 6.178 1.00 41.06 263 ASN A C 1
ATOM 2081 O O . ASN A 1 263 ? -21.788 -2.155 7.381 1.00 41.24 263 ASN A O 1
ATOM 2086 N N . GLN A 1 264 ? -20.393 -2.193 5.598 1.00 41.71 264 GLN A N 1
ATOM 2087 C CA . GLN A 1 264 ? -19.175 -1.882 6.338 1.00 42.27 264 GLN A CA 1
ATOM 2088 C C . GLN A 1 264 ? -18.269 -0.935 5.558 1.00 42.48 264 GLN A C 1
ATOM 2089 O O . GLN A 1 264 ? -18.281 -0.928 4.324 1.00 42.36 264 GLN A O 1
ATOM 2095 N N . THR A 1 265 ? -17.486 -0.146 6.292 1.00 42.63 265 THR A N 1
ATOM 2096 C CA . THR A 1 265 ? -16.381 0.623 5.725 1.00 42.92 265 THR A CA 1
ATOM 2097 C C . THR A 1 265 ? -15.087 0.155 6.378 1.00 43.08 265 THR A C 1
ATOM 2098 O O . THR A 1 265 ? -14.976 0.131 7.606 1.00 43.09 265 THR A O 1
ATOM 2102 N N . VAL A 1 266 ? -14.116 -0.219 5.549 1.00 43.39 266 VAL A N 1
ATOM 2103 C CA . VAL A 1 266 ? -12.832 -0.723 6.029 1.00 43.72 266 VAL A CA 1
ATOM 2104 C C . VAL A 1 266 ? -11.701 0.253 5.693 1.00 44.01 266 VAL A C 1
ATOM 2105 O O . VAL A 1 266 ? -11.583 0.709 4.553 1.00 43.90 266 VAL A O 1
ATOM 2109 N N . TYR A 1 267 ? -10.900 0.584 6.707 1.00 44.42 267 TYR A N 1
ATOM 2110 C CA . TYR A 1 267 ? -9.641 1.320 6.534 1.00 44.96 267 TYR A CA 1
ATOM 2111 C C . TYR A 1 267 ? -8.674 1.039 7.685 1.00 44.87 267 TYR A C 1
#

Foldseek 3Di:
DLVLLLVLLVLLLVVVVVDDCLLADQDDEDADDADLLLLLLLCLLRVRLHHNPVQRDSVVSSVSLVVNLVVQLVLLCVVPNNVLSVVLSSQLSVCVVVLSVQLVLLLVLAVVVDPPDPGSSCCSNDFLQSSLSSLLVSLLSSVVSVRDPVSQVSNVSSCVPQVAAARSQEAEGGSEEEHSHRQHHHDNQEYYEYSEYHYHNEYQEADDDDDVVDDDDPDDQWTEYEYANEYAEANEYAGTDEYEEYCEYEYHNHDHDYYDYPNYYDD

Radius of gyration: 18.86 Å; Cα contacts (8 Å, |Δi|>4): 544; chains: 1; bounding box: 44×44×50 Å

Secondary structure (P-SEA, 3-state):
caaaaaaaaaaaaaaaaacccccccccccccccccaaaaaaaaaaccccccccccccaaaaaaaaaaaaaaaaaaaaaaccaaaaaaaaaaaaaaaaaaaaaaaaaaaaaaaaccccccccccccccaaaaaaaaaaaaaaaaaaccccaaaaaaaaaaaaccbbbbccccccccccccccccbbbcccbbbccbbbbccccccccccccccccccccccccbbbbbcbbbbccbbbbbccbbbbcbbbbccccccccccccccccc

Solvent-accessible surface area: 12601 Å² total